Protein AF-A0A370FDW7-F1 (afdb_monomer_lite)

Radius of gyration: 25.02 Å; chains: 1; bounding box: 51×48×75 Å

Foldseek 3Di:
DDDDDDDDDDDDDDDDPDPDDPPPDDDPDDPPDPDWDDFDFDQDDDDWGWGKGFTWDQDPNRIDTPDMDDTDTDDDDPDDDPDPVPDDQEAEDEDQLCDPPDDPQSVVCRPDQWGWDPPDPGIYIYGHPVPPCPVVLLPPPDDDPVSVLVNLQVQLVSQLVVLVVLQVVQLVQQQPDDPARDGDPDPVSNVSLQQLLVQQPPRPGSSSVSRQSNVCVVPVPSVVVSVVSSSVSSSVVSCVVVSVVVSVVVVVVD

pLDDT: mean 75.22, std 23.45, range [22.67, 97.12]

Secondary structure (DSSP, 8-state):
-PPP---------SPPPP----TT------S-------------SSS-EEE--EEEEEETTEEEEEEEPPPEEE----PPPPPPTTS-SSEEEEE-TTSTTS-HHHHT-TT-SEEEE-SSSS-EEEEETTSTTHHHHHH-SS--HHHHHHHHHHHHHHHHHHHHHHHHHHHHHHHT-SSSPPPPSSHHHHHHHHHHHHHSTT---HHHHHHHHHHTTT-HHHHHHHHHHHHHHHHHHTTHHHHHHHHHHHHHH-

Structure (mmCIF, N/CA/C/O backbone):
data_AF-A0A370FDW7-F1
#
_entry.id   AF-A0A370FDW7-F1
#
loop_
_atom_site.group_PDB
_atom_site.id
_atom_site.type_symbol
_atom_site.label_atom_id
_atom_site.label_alt_id
_atom_site.label_comp_id
_atom_site.label_asym_id
_atom_site.label_entity_id
_atom_site.label_seq_id
_atom_site.pdbx_PDB_ins_code
_atom_site.Cartn_x
_atom_site.Cartn_y
_atom_site.Cartn_z
_atom_site.occupancy
_atom_site.B_iso_or_equiv
_atom_site.auth_seq_id
_atom_site.auth_comp_id
_atom_site.auth_asym_id
_atom_site.auth_atom_id
_atom_site.pdbx_PDB_model_num
ATOM 1 N N . MET A 1 1 ? -27.048 -24.919 -28.969 1.00 22.67 1 MET A N 1
ATOM 2 C CA . MET A 1 1 ? -27.689 -23.589 -29.058 1.00 22.67 1 MET A CA 1
ATOM 3 C C . MET A 1 1 ? -26.619 -22.547 -28.746 1.00 22.67 1 MET A C 1
ATOM 5 O O . MET A 1 1 ? -26.204 -22.505 -27.595 1.00 22.67 1 MET A O 1
ATOM 9 N N . PRO A 1 2 ? -26.082 -21.793 -29.717 1.00 27.23 2 PRO A N 1
ATOM 10 C CA . PRO A 1 2 ? -25.182 -20.685 -29.416 1.00 27.23 2 PRO A CA 1
ATOM 11 C C . PRO A 1 2 ? -26.004 -19.427 -29.109 1.00 27.23 2 PRO A C 1
ATOM 13 O O . PRO A 1 2 ? -26.853 -19.035 -29.905 1.00 27.23 2 PRO A O 1
ATOM 16 N N . GLY A 1 3 ? -25.781 -18.840 -27.932 1.00 25.55 3 GLY A N 1
ATOM 17 C CA . GLY A 1 3 ? -26.411 -17.590 -27.510 1.00 25.55 3 GLY A CA 1
ATOM 18 C C . GLY A 1 3 ? -25.664 -16.382 -28.070 1.00 25.55 3 GLY A C 1
ATOM 19 O O . GLY A 1 3 ? -24.448 -16.280 -27.931 1.00 25.55 3 GLY A O 1
ATOM 20 N N . GLU A 1 4 ? -26.399 -15.479 -28.707 1.00 23.25 4 GLU A N 1
ATOM 21 C CA . GLU A 1 4 ? -25.919 -14.190 -29.196 1.00 23.25 4 GLU A CA 1
ATOM 22 C C . GLU A 1 4 ? -26.122 -13.154 -28.075 1.00 23.25 4 GLU A C 1
ATOM 24 O O . GLU A 1 4 ? -27.245 -12.944 -27.621 1.00 23.25 4 GLU A O 1
ATOM 29 N N . PHE A 1 5 ? -25.047 -12.539 -27.573 1.00 26.25 5 PHE A N 1
ATOM 30 C CA . PHE A 1 5 ? -25.138 -11.476 -26.566 1.00 26.25 5 PHE A CA 1
ATOM 31 C C . PHE A 1 5 ? -24.958 -10.113 -27.236 1.00 26.25 5 PHE A C 1
ATOM 33 O O . PHE A 1 5 ? -23.867 -9.768 -27.684 1.00 26.25 5 PHE A O 1
ATOM 40 N N . THR A 1 6 ? -26.020 -9.307 -27.261 1.00 24.27 6 THR A N 1
ATOM 41 C CA . THR A 1 6 ? -25.956 -7.881 -27.607 1.00 24.27 6 THR A CA 1
ATOM 42 C C . THR A 1 6 ? -26.186 -7.048 -26.350 1.00 24.27 6 THR A C 1
ATOM 44 O O . THR A 1 6 ? -27.303 -7.001 -25.838 1.00 24.27 6 THR A O 1
ATOM 47 N N . SER A 1 7 ? -25.150 -6.374 -25.849 1.00 27.30 7 SER A N 1
ATOM 48 C CA . SER A 1 7 ? -25.299 -5.392 -24.769 1.00 27.30 7 SER A CA 1
ATOM 49 C C . SER A 1 7 ? -25.641 -4.022 -25.361 1.00 27.30 7 SER A C 1
ATOM 51 O O . SER A 1 7 ? -24.833 -3.420 -26.068 1.00 27.30 7 SER A O 1
ATOM 53 N N . LYS A 1 8 ? -26.855 -3.532 -25.086 1.00 26.56 8 LYS A N 1
ATOM 54 C CA . LYS A 1 8 ? -27.241 -2.126 -25.251 1.00 26.56 8 LYS A CA 1
ATOM 55 C C . LYS A 1 8 ? -27.440 -1.518 -23.859 1.00 26.56 8 LYS A C 1
ATOM 57 O O . LYS A 1 8 ? -28.222 -2.036 -23.076 1.00 26.56 8 LYS A O 1
ATOM 62 N N . HIS A 1 9 ? -26.777 -0.377 -23.649 1.00 25.36 9 HIS A N 1
ATOM 63 C CA . HIS A 1 9 ? -26.960 0.614 -22.573 1.00 25.36 9 HIS A CA 1
ATOM 64 C C . HIS A 1 9 ? -26.265 0.353 -21.228 1.00 25.36 9 HIS A C 1
ATOM 66 O O . HIS A 1 9 ? -26.892 -0.046 -20.254 1.00 25.36 9 HIS A O 1
ATOM 72 N N . ILE A 1 10 ? -24.995 0.769 -21.149 1.00 25.78 10 ILE A N 1
ATOM 73 C CA . ILE A 1 10 ? -24.373 1.314 -19.930 1.00 25.78 10 ILE A CA 1
ATOM 74 C C . ILE A 1 10 ? -23.594 2.577 -20.346 1.00 25.78 10 ILE A C 1
ATOM 76 O O . ILE A 1 10 ? -22.870 2.558 -21.341 1.00 25.78 10 ILE A O 1
ATOM 80 N N . LYS A 1 11 ? -23.806 3.695 -19.638 1.00 25.28 11 LYS A N 1
ATOM 81 C CA . LYS A 1 11 ? -23.102 4.974 -19.856 1.00 25.28 11 LYS A CA 1
ATOM 82 C C . LYS A 1 11 ? -21.611 4.849 -19.475 1.00 25.28 11 LYS A C 1
ATOM 84 O O . LYS A 1 11 ? -21.319 4.161 -18.501 1.00 25.28 11 LYS A O 1
ATOM 89 N N . PRO A 1 12 ? -20.684 5.518 -20.185 1.00 25.28 12 PRO A N 1
ATOM 90 C CA . PRO A 1 12 ? -19.247 5.350 -19.981 1.00 25.28 12 PRO A CA 1
ATOM 91 C C . PRO A 1 12 ? -18.711 6.256 -18.861 1.00 25.28 12 PRO A C 1
ATOM 93 O O . PRO A 1 12 ? -19.026 7.444 -18.814 1.00 25.28 12 PRO A O 1
ATOM 96 N N . TRP A 1 13 ? -17.859 5.703 -17.999 1.00 24.86 13 TRP A N 1
ATOM 97 C CA . TRP A 1 13 ? -16.909 6.453 -17.174 1.00 24.86 13 TRP A CA 1
ATOM 98 C C . TRP A 1 13 ? -15.515 6.243 -17.791 1.00 24.86 13 TRP A C 1
ATOM 100 O O . TRP A 1 13 ? -14.968 5.156 -17.667 1.00 24.86 13 TRP A O 1
ATOM 110 N N . MET A 1 14 ? -15.034 7.274 -18.503 1.00 26.50 14 MET A N 1
ATOM 111 C CA . MET A 1 14 ? -13.648 7.578 -18.931 1.00 26.50 14 MET A CA 1
ATOM 112 C C . MET A 1 14 ? -12.803 6.514 -19.693 1.00 26.50 14 MET A C 1
ATOM 114 O O . MET A 1 14 ? -13.233 5.376 -19.862 1.00 26.50 14 MET A O 1
ATOM 118 N N . PRO A 1 15 ? -11.724 6.946 -20.391 1.00 27.14 15 PRO A N 1
ATOM 119 C CA . PRO A 1 15 ? -11.363 6.429 -21.706 1.00 27.14 15 PRO A CA 1
ATOM 120 C C . PRO A 1 15 ? -10.524 5.155 -21.631 1.00 27.14 15 PRO A C 1
ATOM 122 O O . PRO A 1 15 ? -9.743 4.938 -20.713 1.00 27.14 15 PRO A O 1
ATOM 125 N N . ARG A 1 16 ? -10.686 4.312 -22.650 1.00 30.44 16 ARG A N 1
ATOM 126 C CA . ARG A 1 16 ? -9.856 3.125 -22.857 1.00 30.44 16 ARG A CA 1
ATOM 127 C C . ARG A 1 16 ? -8.436 3.556 -23.255 1.00 30.44 16 ARG A C 1
ATOM 129 O O . ARG A 1 16 ? -8.335 4.482 -24.064 1.00 30.44 16 ARG A O 1
ATOM 136 N N . PRO A 1 17 ? -7.374 2.879 -22.789 1.00 31.45 17 PRO A N 1
ATOM 137 C CA . PRO A 1 17 ? -6.048 3.068 -23.353 1.00 31.45 17 PRO A CA 1
ATOM 138 C C . PRO A 1 17 ? -6.059 2.642 -24.824 1.00 31.45 17 PRO A C 1
ATOM 140 O O . PRO A 1 17 ? -6.666 1.633 -25.204 1.00 31.45 17 PRO A O 1
ATOM 143 N N . GLY A 1 18 ? -5.447 3.485 -25.653 1.00 26.33 18 GLY A N 1
ATOM 144 C CA . GLY A 1 18 ? -5.267 3.241 -27.072 1.00 26.33 18 GLY A CA 1
ATOM 145 C C . GLY A 1 18 ? -4.476 1.959 -27.279 1.00 26.33 18 GLY A C 1
ATOM 146 O O . GLY A 1 18 ? -3.408 1.771 -26.710 1.00 26.33 18 GLY A O 1
ATOM 147 N N . ILE A 1 19 ? -5.012 1.075 -28.111 1.00 28.20 19 ILE A N 1
ATOM 148 C CA . ILE A 1 19 ? -4.204 0.047 -28.750 1.00 28.20 19 ILE A CA 1
ATOM 149 C C . ILE A 1 19 ? -3.289 0.804 -29.712 1.00 28.20 19 ILE A C 1
ATOM 151 O O . ILE A 1 19 ? -3.760 1.324 -30.725 1.00 28.20 19 ILE A O 1
ATOM 155 N N . THR A 1 20 ? -2.009 0.915 -29.375 1.00 26.72 20 THR A N 1
ATOM 156 C CA . THR A 1 20 ? -0.999 1.426 -30.300 1.00 26.72 20 THR A CA 1
ATOM 157 C C . THR A 1 20 ? -0.822 0.388 -31.400 1.00 26.72 20 THR A C 1
ATOM 159 O O . THR A 1 20 ? -0.374 -0.733 -31.161 1.00 26.72 20 THR A O 1
ATOM 162 N N . VAL A 1 21 ? -1.260 0.738 -32.606 1.00 31.27 21 VAL A N 1
ATOM 163 C CA . VAL A 1 21 ? -0.997 -0.038 -33.819 1.00 31.27 21 VAL A CA 1
ATOM 164 C C . VAL A 1 21 ? 0.470 0.210 -34.197 1.00 31.27 21 VAL A C 1
ATOM 166 O O . VAL A 1 21 ? 0.864 1.374 -34.224 1.00 31.27 21 VAL A O 1
ATOM 169 N N . PRO A 1 22 ? 1.287 -0.824 -34.467 1.00 29.00 22 PRO A N 1
ATOM 170 C CA . PRO A 1 22 ? 2.647 -0.634 -34.971 1.00 29.00 22 PRO A CA 1
ATOM 171 C C . PRO A 1 22 ? 2.640 0.175 -36.279 1.00 29.00 22 PRO A C 1
ATOM 173 O O . PRO A 1 22 ? 1.787 -0.066 -37.135 1.00 29.00 22 PRO A O 1
ATOM 176 N N . ASP A 1 23 ? 3.599 1.090 -36.449 1.00 30.64 23 ASP A N 1
ATOM 177 C CA . ASP A 1 23 ? 3.680 2.057 -37.564 1.00 30.64 23 ASP A CA 1
ATOM 178 C C . ASP A 1 23 ? 3.836 1.439 -38.975 1.00 30.64 23 ASP A C 1
ATOM 180 O O . ASP A 1 23 ? 3.788 2.148 -39.981 1.00 30.64 23 ASP A O 1
ATOM 184 N N . ASP A 1 24 ? 3.930 0.114 -39.095 1.00 32.62 24 ASP A N 1
ATOM 185 C CA . ASP A 1 24 ? 4.213 -0.571 -40.363 1.00 32.62 24 ASP A CA 1
ATOM 186 C C . ASP A 1 24 ? 2.969 -0.948 -41.188 1.00 32.62 24 ASP A C 1
ATOM 188 O O . ASP A 1 24 ? 3.046 -1.734 -42.136 1.00 32.62 24 ASP A O 1
ATOM 192 N N . VAL A 1 25 ? 1.801 -0.374 -40.887 1.00 33.47 25 VAL A N 1
ATOM 193 C CA . VAL A 1 25 ? 0.590 -0.566 -41.700 1.00 33.47 25 VAL A CA 1
ATOM 194 C C . VAL A 1 25 ? -0.004 0.780 -42.100 1.00 33.47 25 VAL A C 1
ATOM 196 O O . VAL A 1 25 ? -1.024 1.219 -41.577 1.00 33.47 25 VAL A O 1
ATOM 199 N N . GLN A 1 26 ? 0.599 1.428 -43.097 1.00 33.19 26 GLN A N 1
ATOM 200 C CA . GLN A 1 26 ? -0.130 2.390 -43.925 1.00 33.19 26 GLN A CA 1
ATOM 201 C C . GLN A 1 26 ? -0.890 1.647 -45.030 1.00 33.19 26 GLN A C 1
ATOM 203 O O . GLN A 1 26 ? -0.260 1.050 -45.905 1.00 33.19 26 GLN A O 1
ATOM 208 N N . PRO A 1 27 ? -2.225 1.767 -45.114 1.00 36.94 27 PRO A N 1
ATOM 209 C CA . PRO A 1 27 ? -2.912 1.653 -46.380 1.00 36.94 27 PRO A CA 1
ATOM 210 C C . PRO A 1 27 ? -3.308 3.047 -46.870 1.00 36.94 27 PRO A C 1
ATOM 212 O O . PRO A 1 27 ? -4.009 3.808 -46.204 1.00 36.94 27 PRO A O 1
ATOM 215 N N . LEU A 1 28 ? -2.884 3.349 -48.094 1.00 32.69 28 LEU A N 1
ATOM 216 C CA . LEU A 1 28 ? -3.463 4.369 -48.962 1.00 32.69 28 LEU A CA 1
ATOM 217 C C . LEU A 1 28 ? -4.995 4.213 -49.016 1.00 32.69 28 LEU A C 1
ATOM 219 O O . LEU A 1 28 ? -5.510 3.425 -49.806 1.00 32.69 28 LEU A O 1
ATOM 223 N N . LEU A 1 29 ? -5.736 4.975 -48.212 1.00 30.88 29 LEU A N 1
ATOM 224 C CA . LEU A 1 29 ? -7.194 5.063 -48.306 1.00 30.88 29 LEU A CA 1
ATOM 225 C C . LEU A 1 29 ? -7.634 6.530 -48.288 1.00 30.88 29 LEU A C 1
ATOM 227 O O . LEU A 1 29 ? -7.308 7.302 -47.389 1.00 30.88 29 LEU A O 1
ATOM 231 N N . ARG A 1 30 ? -8.359 6.920 -49.344 1.00 29.06 30 ARG A N 1
ATOM 232 C CA . ARG A 1 30 ? -8.944 8.257 -49.516 1.00 29.06 30 ARG A CA 1
ATOM 233 C C . ARG A 1 30 ? -10.087 8.479 -48.512 1.00 29.06 30 ARG A C 1
ATOM 235 O O . ARG A 1 30 ? -10.776 7.523 -48.158 1.00 29.06 30 ARG A O 1
ATOM 242 N N . PRO A 1 31 ? -10.354 9.731 -48.098 1.00 30.22 31 PRO A N 1
ATOM 243 C CA . PRO A 1 31 ? -11.338 10.042 -47.069 1.00 30.22 31 PRO A CA 1
ATOM 244 C C . PRO A 1 31 ? -12.758 10.081 -47.651 1.00 30.22 31 PRO A C 1
ATOM 246 O O . PRO A 1 31 ? -13.314 11.152 -47.865 1.00 30.22 31 PRO A O 1
ATOM 249 N N . ALA A 1 32 ? -13.350 8.923 -47.930 1.00 31.94 32 ALA A N 1
ATOM 250 C CA . ALA A 1 32 ? -14.782 8.792 -48.195 1.00 31.94 32 ALA A CA 1
ATOM 251 C C . ALA A 1 32 ? -15.185 7.319 -48.094 1.00 31.94 32 ALA A C 1
ATOM 253 O O . ALA A 1 32 ? -15.221 6.646 -49.108 1.00 31.94 32 ALA A O 1
ATOM 254 N N . ASP A 1 33 ? -15.382 6.817 -46.872 1.00 31.94 33 ASP A N 1
ATOM 255 C CA . ASP A 1 33 ? -16.299 5.709 -46.545 1.00 31.94 33 ASP A CA 1
ATOM 256 C C . ASP A 1 33 ? -16.199 5.423 -45.038 1.00 31.94 33 ASP A C 1
ATOM 258 O O . ASP A 1 33 ? -15.566 4.481 -44.565 1.00 31.94 33 ASP A O 1
ATOM 262 N N . ARG A 1 34 ? -16.805 6.310 -44.238 1.00 39.03 34 ARG A N 1
ATOM 263 C CA . ARG A 1 34 ? -17.004 6.090 -42.801 1.00 39.03 34 ARG A CA 1
ATOM 264 C C . ARG A 1 34 ? -18.181 5.137 -42.603 1.00 39.03 34 ARG A C 1
ATOM 266 O O . ARG A 1 34 ? -19.315 5.594 -42.515 1.00 39.03 34 ARG A O 1
ATOM 273 N N . ASN A 1 35 ? -17.917 3.835 -42.531 1.00 39.50 35 ASN A N 1
ATOM 274 C CA . ASN A 1 35 ? -18.737 2.889 -41.765 1.00 39.50 35 ASN A CA 1
ATOM 275 C C . ASN A 1 35 ? -18.052 1.521 -41.699 1.00 39.50 35 ASN A C 1
ATOM 277 O O . ASN A 1 35 ? -18.343 0.620 -42.482 1.00 39.50 35 ASN A O 1
ATOM 281 N N . VAL A 1 36 ? -17.147 1.367 -40.741 1.00 36.81 36 VAL A N 1
ATOM 282 C CA . VAL A 1 36 ? -16.660 0.066 -40.285 1.00 36.81 36 VAL A CA 1
ATOM 283 C C . VAL A 1 36 ? -16.594 0.161 -38.769 1.00 36.81 36 VAL A C 1
ATOM 285 O O . VAL A 1 36 ? -16.012 1.116 -38.274 1.00 36.81 36 VAL A O 1
ATOM 288 N N . ASP A 1 37 ? -17.257 -0.758 -38.064 1.00 39.78 37 ASP A N 1
ATOM 289 C CA . ASP A 1 37 ? -16.735 -1.373 -36.833 1.00 39.78 37 ASP A CA 1
ATOM 290 C C . ASP A 1 37 ? -17.760 -2.359 -36.249 1.00 39.78 37 ASP A C 1
ATOM 292 O O . ASP A 1 37 ? -18.677 -2.004 -35.507 1.00 39.78 37 ASP A O 1
ATOM 296 N N . GLN A 1 38 ? -17.597 -3.644 -36.575 1.00 38.47 38 GLN A N 1
ATOM 297 C CA . GLN A 1 38 ? -18.160 -4.735 -35.779 1.00 38.47 38 GLN A CA 1
ATOM 298 C C . GLN A 1 38 ? -17.065 -5.774 -35.530 1.00 38.47 38 GLN A C 1
ATOM 300 O O . GLN A 1 38 ? -16.766 -6.596 -36.389 1.00 38.47 38 GLN A O 1
ATOM 305 N N . ILE A 1 39 ? -16.478 -5.753 -34.333 1.00 42.25 39 ILE A N 1
ATOM 306 C CA . ILE A 1 39 ? -15.574 -6.808 -33.863 1.00 42.25 39 ILE A CA 1
ATOM 307 C C . ILE A 1 39 ? -16.438 -7.938 -33.290 1.00 42.25 39 ILE A C 1
ATOM 309 O O . ILE A 1 39 ? -17.214 -7.714 -32.358 1.00 42.25 39 ILE A O 1
ATOM 313 N N . ARG A 1 40 ? -16.327 -9.154 -33.842 1.00 39.16 40 ARG A N 1
ATOM 314 C CA . ARG A 1 40 ? -17.019 -10.352 -33.336 1.00 39.16 40 ARG A CA 1
ATOM 315 C C . ARG A 1 40 ? -16.041 -11.314 -32.676 1.00 39.16 40 ARG A C 1
ATOM 317 O O . ARG A 1 40 ? -15.031 -11.676 -33.263 1.00 39.16 40 ARG A O 1
ATOM 324 N N . PHE A 1 41 ? -16.408 -11.804 -31.497 1.00 40.12 41 PHE A N 1
ATOM 325 C CA . PHE A 1 41 ? -15.674 -12.837 -30.768 1.00 40.12 41 PHE A CA 1
ATOM 326 C C . PHE A 1 41 ? -16.386 -14.185 -30.925 1.00 40.12 41 PHE A C 1
ATOM 328 O O . PHE A 1 41 ? -17.609 -14.261 -30.792 1.00 40.12 41 PHE A O 1
ATOM 335 N N . ARG A 1 42 ? -15.640 -15.263 -31.193 1.00 40.00 42 ARG A N 1
ATOM 336 C CA . ARG A 1 42 ? -16.157 -16.640 -31.153 1.00 40.00 42 ARG A CA 1
ATOM 337 C C . ARG A 1 42 ? -15.245 -17.498 -30.283 1.00 40.00 42 ARG A C 1
ATOM 339 O O . ARG A 1 42 ? -14.080 -17.672 -30.612 1.00 40.00 42 ARG A O 1
ATOM 346 N N . CYS A 1 43 ? -15.793 -18.071 -29.215 1.00 37.66 43 CYS A N 1
ATOM 347 C CA . CYS A 1 43 ? -15.109 -19.082 -28.409 1.00 37.66 43 CYS A CA 1
ATOM 348 C C . CYS A 1 43 ? -15.562 -20.485 -28.835 1.00 37.66 43 CYS A C 1
ATOM 350 O O . CYS A 1 43 ? -16.762 -20.734 -28.957 1.00 37.66 43 CYS A O 1
ATOM 352 N N . GLY A 1 44 ? -14.611 -21.397 -29.037 1.00 36.75 44 GLY A N 1
ATOM 353 C CA . GLY A 1 44 ? -14.851 -22.827 -29.239 1.00 36.75 44 GLY A CA 1
ATOM 354 C C . GLY A 1 44 ? -13.988 -23.653 -28.271 1.00 36.75 44 GLY A C 1
ATOM 355 O O . GLY A 1 44 ? -12.865 -23.239 -27.992 1.00 36.75 44 GLY A O 1
ATOM 356 N N . PRO A 1 45 ? -14.486 -24.771 -27.711 1.00 42.97 45 PRO A N 1
ATOM 357 C CA . PRO A 1 45 ? -13.705 -25.626 -26.813 1.00 42.97 45 PRO A CA 1
ATOM 358 C C . PRO A 1 45 ? -12.926 -26.743 -27.546 1.00 42.97 45 PRO A C 1
ATOM 360 O O . PRO A 1 45 ? -13.363 -27.150 -28.626 1.00 42.97 45 PRO A O 1
ATOM 363 N N . PRO A 1 46 ? -11.878 -27.340 -26.925 1.00 50.38 46 PRO A N 1
ATOM 364 C CA . PRO A 1 46 ? -11.157 -26.919 -25.718 1.00 50.38 46 PRO A CA 1
ATOM 365 C C . PRO A 1 46 ? -9.697 -26.512 -26.034 1.00 50.38 46 PRO A C 1
ATOM 367 O O . PRO A 1 46 ? -9.063 -27.086 -26.910 1.00 50.38 46 PRO A O 1
ATOM 370 N N . PHE A 1 47 ? -9.149 -25.560 -25.273 1.00 45.28 47 PHE A N 1
ATOM 371 C CA . PHE A 1 47 ? -7.758 -25.063 -25.345 1.00 45.28 47 PHE A CA 1
ATOM 372 C C . PHE A 1 47 ? -7.445 -24.094 -26.495 1.00 45.28 47 PHE A C 1
ATOM 374 O O . PHE A 1 47 ? -6.618 -24.350 -27.364 1.00 45.28 47 PHE A O 1
ATOM 381 N N . GLY A 1 48 ? -8.081 -22.925 -26.447 1.00 56.28 48 GLY A N 1
ATOM 382 C CA . GLY A 1 48 ? -7.668 -21.764 -27.229 1.00 56.28 48 GLY A CA 1
ATOM 383 C C . GLY A 1 48 ? -8.861 -20.903 -27.598 1.00 56.28 48 GLY A C 1
ATOM 384 O O . GLY A 1 48 ? -9.696 -21.300 -28.405 1.00 56.28 48 GLY A O 1
ATOM 385 N N . SER A 1 49 ? -8.951 -19.708 -27.018 1.00 64.12 49 SER A N 1
ATOM 386 C CA . SER A 1 49 ? -9.856 -18.696 -27.558 1.00 64.12 49 SER A CA 1
ATOM 387 C C . SER A 1 49 ? -9.183 -18.106 -28.790 1.00 64.12 49 SER A C 1
ATOM 389 O O . SER A 1 49 ? -8.117 -17.504 -28.686 1.00 64.12 49 SER A O 1
ATOM 391 N N . THR A 1 50 ? -9.770 -18.303 -29.966 1.00 63.62 50 THR A N 1
ATOM 392 C CA . THR A 1 50 ? -9.244 -17.728 -31.204 1.00 63.62 50 THR A CA 1
ATOM 393 C C . THR A 1 50 ? -9.911 -16.386 -31.471 1.00 63.62 50 THR A C 1
ATOM 395 O O . THR A 1 50 ? -11.128 -16.312 -31.646 1.00 63.62 50 THR A O 1
ATOM 398 N N . LEU A 1 51 ? -9.122 -15.317 -31.527 1.00 74.62 51 LEU A N 1
ATOM 399 C CA . LEU A 1 51 ? -9.590 -14.008 -31.956 1.00 74.62 51 LEU A CA 1
ATOM 400 C C . LEU A 1 51 ? -9.509 -13.909 -33.477 1.00 74.62 51 LEU A C 1
ATOM 402 O O . LEU A 1 51 ? -8.493 -14.232 -34.090 1.00 74.62 51 LEU A O 1
ATOM 406 N N . VAL A 1 52 ? -10.589 -13.433 -34.084 1.00 74.88 52 VAL A N 1
ATOM 407 C CA . VAL A 1 52 ? -10.619 -13.086 -35.499 1.00 74.88 52 VAL A CA 1
ATOM 408 C C . VAL A 1 52 ? -11.331 -11.752 -35.630 1.00 74.88 52 VAL A C 1
ATOM 410 O O . VAL A 1 52 ? -12.468 -11.620 -35.185 1.00 74.88 52 VAL A O 1
ATOM 413 N N . THR A 1 53 ? -10.685 -10.774 -36.253 1.00 73.38 53 THR A N 1
ATOM 414 C CA . THR A 1 53 ? -11.334 -9.515 -36.607 1.00 73.38 53 THR A CA 1
ATOM 415 C C . THR A 1 53 ? -11.893 -9.608 -38.022 1.00 73.38 53 THR A C 1
ATOM 417 O O . THR A 1 53 ? -11.275 -10.170 -38.927 1.00 73.38 53 THR A O 1
ATOM 420 N N . GLU A 1 54 ? -13.105 -9.095 -38.212 1.00 84.81 54 GLU A N 1
ATOM 421 C CA . GLU A 1 54 ? -13.774 -9.031 -39.508 1.00 84.81 54 GLU A CA 1
ATOM 422 C C . GLU A 1 54 ? -14.050 -7.564 -39.829 1.00 84.81 54 GLU A C 1
ATOM 424 O O . GLU A 1 54 ? -14.609 -6.831 -39.016 1.00 84.81 54 GLU A O 1
ATOM 429 N N . VAL A 1 55 ? -13.664 -7.138 -41.026 1.00 79.38 55 VAL A N 1
ATOM 430 C CA . VAL A 1 55 ? -14.055 -5.846 -41.582 1.00 79.38 55 VAL A CA 1
ATOM 431 C C . VAL A 1 55 ? -15.297 -6.095 -42.416 1.00 79.38 55 VAL A C 1
ATOM 433 O O . VAL A 1 55 ? -15.257 -6.862 -43.380 1.00 79.38 55 VAL A O 1
ATOM 436 N N . ALA A 1 56 ? -16.406 -5.462 -42.049 1.00 81.69 56 ALA A N 1
ATOM 437 C CA . ALA A 1 56 ? -17.646 -5.515 -42.809 1.00 81.69 56 ALA A CA 1
ATOM 438 C C . ALA A 1 56 ? -17.947 -4.156 -43.446 1.00 81.69 56 ALA A C 1
ATOM 440 O O . ALA A 1 56 ? -17.746 -3.120 -42.822 1.00 81.69 56 ALA A O 1
ATOM 441 N N . SER A 1 57 ? -18.457 -4.179 -44.676 1.00 74.88 57 SER A N 1
ATOM 442 C CA . SER A 1 57 ? -18.953 -3.012 -45.407 1.00 74.88 57 SER A CA 1
ATOM 443 C C . SER A 1 57 ? -20.378 -3.276 -45.895 1.00 74.88 57 SER A C 1
ATOM 445 O O . SER A 1 57 ? -20.771 -4.424 -46.116 1.00 74.88 57 SER A O 1
ATOM 447 N N . VAL A 1 58 ? -21.185 -2.227 -46.044 1.00 82.19 58 VAL A N 1
ATOM 448 C CA . VAL A 1 58 ? -22.555 -2.342 -46.558 1.00 82.19 58 VAL A CA 1
ATOM 449 C C . VAL A 1 58 ? -22.532 -2.155 -48.070 1.00 82.19 58 VAL A C 1
ATOM 451 O O . VAL A 1 58 ? -22.274 -1.062 -48.563 1.00 82.19 58 VAL A O 1
ATOM 454 N N . HIS A 1 59 ? -22.857 -3.213 -48.813 1.00 74.81 59 HIS A N 1
ATOM 455 C CA . HIS A 1 59 ? -22.971 -3.162 -50.269 1.00 74.81 59 HIS A CA 1
ATOM 456 C C . HIS A 1 59 ? -24.401 -3.498 -50.694 1.00 74.81 59 HIS A C 1
ATOM 458 O O . HIS A 1 59 ? -24.911 -4.578 -50.387 1.00 74.81 59 HIS A O 1
ATOM 464 N N . GLY A 1 60 ? -25.065 -2.562 -51.379 1.00 73.88 60 GLY A N 1
ATOM 465 C CA . GLY A 1 60 ? -26.457 -2.728 -51.815 1.00 73.88 60 GLY A CA 1
ATOM 466 C C . GLY A 1 60 ? -27.463 -2.850 -50.663 1.00 73.88 6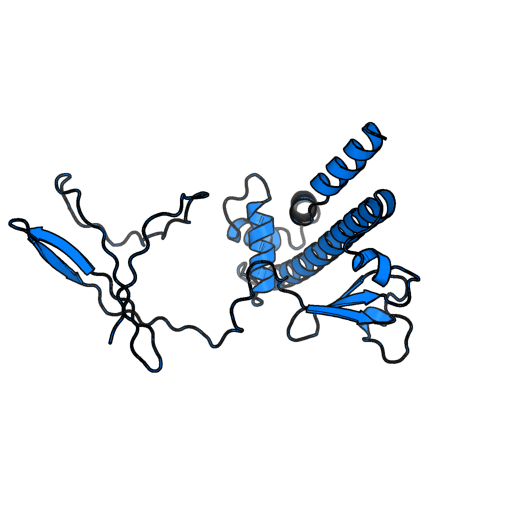0 GLY A C 1
ATOM 467 O O . GLY A 1 60 ? -28.462 -3.545 -50.800 1.00 73.88 60 GLY A O 1
ATOM 468 N N . GLY A 1 61 ? -27.180 -2.232 -49.510 1.00 81.31 61 GLY A N 1
ATOM 469 C CA . GLY A 1 61 ? -28.052 -2.266 -48.327 1.00 81.31 61 GLY A CA 1
ATOM 470 C C . GLY A 1 61 ? -27.883 -3.490 -47.420 1.00 81.31 61 GLY A C 1
ATOM 471 O O . GLY A 1 61 ? -28.539 -3.559 -46.385 1.00 81.31 61 GLY A O 1
ATOM 472 N N . ALA A 1 62 ? -26.988 -4.427 -47.754 1.00 73.88 62 ALA A N 1
ATOM 473 C CA . ALA A 1 62 ? -26.684 -5.591 -46.922 1.00 73.88 62 ALA A CA 1
ATOM 474 C C . ALA A 1 62 ? -25.235 -5.550 -46.394 1.00 73.88 62 ALA A C 1
ATOM 476 O O . ALA A 1 62 ? -24.318 -5.258 -47.171 1.00 73.88 62 ALA A O 1
ATOM 477 N N . PRO A 1 63 ? -24.992 -5.866 -45.106 1.00 77.62 63 PRO A N 1
ATOM 478 C CA . PRO A 1 63 ? -23.641 -5.984 -44.571 1.00 77.62 63 PRO A CA 1
ATOM 479 C C . PRO A 1 63 ? -22.937 -7.207 -45.174 1.00 77.62 63 PRO A C 1
ATOM 481 O O . PRO A 1 63 ? -23.469 -8.319 -45.161 1.00 77.62 63 PRO A O 1
ATOM 484 N N . ARG A 1 64 ? -21.727 -7.008 -45.692 1.00 79.50 64 ARG A N 1
ATOM 485 C CA . ARG A 1 64 ? -20.851 -8.051 -46.231 1.00 79.50 64 ARG A CA 1
ATOM 486 C C . ARG A 1 64 ? -19.477 -7.948 -45.585 1.00 79.50 64 ARG A C 1
ATOM 488 O O . ARG A 1 64 ? -18.933 -6.857 -45.466 1.00 79.50 64 ARG A O 1
ATOM 495 N N . VAL A 1 65 ? -18.904 -9.082 -45.193 1.00 81.31 65 VAL A N 1
ATOM 496 C CA . VAL A 1 65 ? -17.516 -9.142 -44.715 1.00 81.31 65 VAL A CA 1
ATOM 497 C C . VAL A 1 65 ? -16.590 -8.977 -45.921 1.00 81.31 65 VAL A C 1
ATOM 499 O O . VAL A 1 65 ? -16.680 -9.746 -46.875 1.00 81.31 65 VAL A O 1
ATOM 502 N N . VAL A 1 66 ? -15.741 -7.953 -45.890 1.00 85.12 66 VAL A N 1
ATOM 503 C CA . VAL A 1 66 ? -14.792 -7.595 -46.960 1.00 85.12 66 VAL A CA 1
ATOM 504 C C . VAL A 1 66 ? -13.343 -7.907 -46.592 1.00 85.12 66 VAL A C 1
ATOM 506 O O . VAL A 1 66 ? -12.483 -7.934 -47.466 1.00 85.12 66 VAL A O 1
ATOM 509 N N . GLY A 1 67 ? -13.069 -8.188 -45.319 1.00 75.38 67 GLY A N 1
ATOM 510 C CA . GLY A 1 67 ? -11.749 -8.590 -44.850 1.00 75.38 67 GLY A CA 1
ATOM 511 C C . GLY A 1 67 ? -11.841 -9.364 -43.545 1.00 75.38 67 GLY A C 1
ATOM 512 O O . GLY A 1 67 ? -12.778 -9.183 -42.768 1.00 75.38 67 GLY A O 1
ATOM 513 N N . ARG A 1 68 ? -10.870 -10.243 -43.310 1.00 82.56 68 ARG A N 1
ATOM 514 C CA . ARG A 1 68 ? -10.772 -11.045 -42.093 1.00 82.56 68 ARG A CA 1
ATOM 515 C C . ARG A 1 68 ? -9.308 -11.157 -41.691 1.00 82.56 68 ARG A C 1
ATOM 517 O O . ARG A 1 68 ? -8.463 -11.365 -42.560 1.00 82.56 68 ARG A O 1
ATOM 524 N N . SER A 1 69 ? -9.004 -11.024 -40.405 1.00 81.00 69 SER A N 1
ATOM 525 C CA . SER A 1 69 ? -7.656 -11.289 -39.913 1.00 81.00 69 SER A CA 1
ATOM 526 C C . SER A 1 69 ? -7.323 -12.774 -40.017 1.00 81.00 69 SER A C 1
ATOM 528 O O . SER A 1 69 ? -8.203 -13.642 -40.004 1.00 81.00 69 SER A O 1
ATOM 530 N N . ILE A 1 70 ? -6.027 -13.078 -40.018 1.00 79.94 70 ILE A N 1
ATOM 531 C CA . ILE A 1 70 ? -5.577 -14.401 -39.586 1.00 79.94 70 ILE A CA 1
ATOM 532 C C . ILE A 1 70 ? -6.110 -14.679 -38.166 1.00 79.94 70 ILE A C 1
ATOM 534 O O . ILE A 1 70 ? -6.338 -13.729 -37.412 1.00 79.94 70 ILE A O 1
ATOM 538 N N . PRO A 1 71 ? -6.394 -15.938 -37.805 1.00 79.19 71 PRO A N 1
ATOM 539 C CA . PRO A 1 71 ? -6.813 -16.301 -36.456 1.00 79.19 71 PRO A CA 1
ATOM 540 C C . PRO A 1 71 ? -5.660 -16.137 -35.464 1.00 79.19 71 PRO A C 1
ATOM 542 O O . PRO A 1 71 ? -4.587 -16.695 -35.667 1.00 79.19 71 PRO A O 1
ATOM 545 N N . TRP A 1 72 ? -5.887 -15.379 -34.392 1.00 66.31 72 TRP A N 1
ATOM 546 C CA . TRP A 1 72 ? -4.919 -15.189 -33.312 1.00 66.31 72 TRP A CA 1
ATOM 547 C C . TRP A 1 72 ? -5.298 -16.105 -32.160 1.00 66.31 72 TRP A C 1
ATOM 549 O O . TRP A 1 72 ? -6.462 -16.149 -31.764 1.00 66.31 72 TRP A O 1
ATOM 559 N N . THR A 1 73 ? -4.332 -16.824 -31.601 1.00 69.19 73 THR A N 1
ATOM 560 C CA . THR A 1 73 ? -4.567 -17.645 -30.413 1.00 69.19 73 THR A CA 1
ATOM 561 C C . THR A 1 73 ? -4.360 -16.792 -29.174 1.00 69.19 73 THR A C 1
ATOM 563 O O . THR A 1 73 ? -3.259 -16.309 -28.930 1.00 69.19 73 THR A O 1
ATOM 566 N N . ILE A 1 74 ? -5.410 -16.625 -28.372 1.00 64.88 74 ILE A N 1
ATOM 567 C CA . ILE A 1 74 ? -5.278 -16.061 -27.033 1.00 64.88 74 ILE A CA 1
ATOM 568 C C . ILE A 1 74 ? -4.790 -17.189 -26.129 1.00 64.88 74 ILE A C 1
ATOM 570 O O . ILE A 1 74 ? -5.545 -18.109 -25.794 1.00 64.88 74 ILE A O 1
ATOM 574 N N . VAL A 1 75 ? -3.519 -17.116 -25.753 1.00 59.78 75 VAL A N 1
ATOM 575 C CA . VAL A 1 75 ? -2.949 -17.952 -24.700 1.00 59.78 75 VAL A CA 1
ATOM 576 C C . VAL A 1 75 ? -3.206 -17.231 -23.384 1.00 59.78 75 VAL A C 1
ATOM 578 O O . VAL A 1 75 ? -2.595 -16.208 -23.098 1.00 59.78 75 VAL A O 1
ATOM 581 N N . VAL A 1 76 ? -4.171 -17.729 -22.615 1.00 58.00 76 VAL A N 1
ATOM 582 C CA . VAL A 1 76 ? -4.370 -17.300 -21.229 1.00 58.00 76 VAL A CA 1
ATOM 583 C C . VAL A 1 76 ? -3.576 -18.277 -20.380 1.00 58.00 76 VAL A C 1
ATOM 585 O O . VAL A 1 76 ? -3.892 -19.469 -20.367 1.00 58.00 76 VAL A O 1
ATOM 588 N N . GLU A 1 77 ? -2.523 -17.799 -19.720 1.00 52.69 77 GLU A N 1
ATOM 589 C CA . GLU A 1 77 ? -1.835 -18.605 -18.715 1.00 52.69 77 GLU A CA 1
ATOM 590 C C . GLU A 1 77 ? -2.849 -19.071 -17.661 1.00 52.69 77 GLU A C 1
ATOM 592 O O . GLU A 1 77 ? -3.809 -18.343 -17.386 1.00 52.69 77 GLU A O 1
ATOM 597 N N . PRO A 1 78 ? -2.689 -20.267 -17.069 1.00 49.16 78 PRO A N 1
ATOM 598 C CA . PRO A 1 78 ? -3.507 -20.707 -15.945 1.00 49.16 78 PRO A CA 1
ATOM 599 C C . PRO A 1 78 ? -3.222 -19.827 -14.715 1.00 49.16 78 PRO A C 1
ATOM 601 O O . PRO A 1 78 ? -2.543 -20.219 -13.773 1.00 49.16 78 PRO A O 1
ATOM 604 N N . GLY A 1 79 ? -3.732 -18.601 -14.748 1.00 52.88 79 GLY A N 1
ATOM 605 C CA . GLY A 1 79 ? -3.720 -17.656 -13.654 1.00 52.88 79 GLY A CA 1
ATOM 606 C C . GLY A 1 79 ? -4.826 -17.974 -12.656 1.00 52.88 79 GLY A C 1
ATOM 607 O O . GLY A 1 79 ? -5.812 -18.656 -12.954 1.00 52.88 79 GLY A O 1
ATOM 608 N N . SER A 1 80 ? -4.663 -17.451 -11.444 1.00 53.97 80 SER A N 1
ATOM 609 C CA . SER A 1 80 ? -5.726 -17.456 -10.440 1.00 53.97 80 SER A CA 1
ATOM 610 C C . SER A 1 80 ? -6.996 -16.812 -11.009 1.00 53.97 80 SER A C 1
ATOM 612 O O . SER A 1 80 ? -6.913 -15.866 -11.793 1.00 53.97 80 SER A O 1
ATOM 614 N N . ALA A 1 81 ? -8.172 -17.304 -10.601 1.00 49.50 81 ALA A N 1
ATOM 615 C CA . ALA A 1 81 ? -9.448 -16.709 -10.995 1.00 49.50 81 ALA A CA 1
ATOM 616 C C . ALA A 1 81 ? -9.437 -15.182 -10.765 1.00 49.50 81 ALA A C 1
ATOM 618 O O . ALA A 1 81 ? -8.858 -14.742 -9.763 1.00 49.50 81 ALA A O 1
ATOM 619 N N . PRO A 1 82 ? -10.082 -14.383 -11.642 1.00 53.34 82 PRO A N 1
ATOM 620 C CA . PRO A 1 82 ? -10.185 -12.944 -11.453 1.00 53.34 82 PRO A CA 1
ATOM 621 C C . PRO A 1 82 ? -10.688 -12.648 -10.043 1.00 53.34 82 PRO A C 1
ATOM 623 O O . PRO A 1 82 ? -11.709 -13.196 -9.612 1.00 53.34 82 PRO A O 1
ATOM 626 N N . VAL A 1 83 ? -9.953 -11.813 -9.313 1.00 55.12 83 VAL A N 1
ATOM 627 C CA . VAL A 1 83 ? -10.374 -11.361 -7.988 1.00 55.12 83 VAL A CA 1
ATOM 628 C C . VAL A 1 83 ? -11.724 -10.663 -8.157 1.00 55.12 83 VAL A C 1
ATOM 630 O O . VAL A 1 83 ? -11.908 -9.873 -9.087 1.00 55.12 83 VAL A O 1
ATOM 633 N N . LYS A 1 84 ? -12.707 -11.000 -7.311 1.00 47.69 84 LYS A N 1
ATOM 634 C CA . LYS A 1 84 ? -14.027 -10.361 -7.384 1.00 47.69 84 LYS A CA 1
ATOM 635 C C . LYS A 1 84 ? -13.841 -8.841 -7.291 1.00 47.69 84 LYS A C 1
ATOM 637 O O . LYS A 1 84 ? -13.061 -8.404 -6.443 1.00 47.69 84 LYS A O 1
ATOM 642 N N . PRO A 1 85 ? -14.564 -8.037 -8.093 1.00 42.09 85 PRO A N 1
ATOM 643 C CA . PRO A 1 85 ? -14.530 -6.586 -7.952 1.00 42.09 85 PRO A CA 1
ATOM 644 C C . PRO A 1 85 ? -14.752 -6.187 -6.485 1.00 42.09 85 PRO A C 1
ATOM 646 O O . PRO A 1 85 ? -15.757 -6.575 -5.890 1.00 42.09 85 PRO A O 1
ATOM 649 N N . GLY A 1 86 ? -13.792 -5.467 -5.899 1.00 50.66 86 GLY A N 1
ATOM 650 C CA . GLY A 1 86 ? -13.831 -5.006 -4.506 1.00 50.66 86 GLY A CA 1
ATOM 651 C C . GLY A 1 86 ? -13.137 -5.897 -3.467 1.00 50.66 86 GLY A C 1
ATOM 652 O O . GLY A 1 86 ? -13.058 -5.492 -2.310 1.00 50.66 86 GLY A O 1
ATOM 653 N N . GLN A 1 87 ? -12.612 -7.072 -3.828 1.00 56.03 87 GLN A N 1
ATOM 654 C CA . GLN A 1 87 ? -11.772 -7.853 -2.914 1.00 56.03 87 GLN A CA 1
ATOM 655 C C . GLN A 1 87 ? -10.301 -7.403 -3.036 1.00 56.03 87 GLN A C 1
ATOM 657 O O . GLN A 1 87 ? -9.805 -7.298 -4.160 1.00 56.03 87 GLN A O 1
ATOM 662 N N . PRO A 1 88 ? -9.591 -7.139 -1.919 1.00 63.97 88 PRO A N 1
ATOM 663 C CA . PRO A 1 88 ? -8.175 -6.791 -1.962 1.00 63.97 88 PRO A CA 1
ATOM 664 C C . PRO A 1 88 ? -7.355 -7.894 -2.650 1.00 63.97 88 PRO A C 1
ATOM 666 O O . PRO A 1 88 ? -7.646 -9.078 -2.456 1.00 63.97 88 PRO A O 1
ATOM 669 N N . PRO A 1 89 ? -6.313 -7.545 -3.423 1.00 71.38 89 PRO A N 1
ATOM 670 C CA . PRO A 1 89 ? -5.477 -8.536 -4.103 1.00 71.38 89 PRO A CA 1
ATOM 671 C C . PRO A 1 89 ? -4.584 -9.336 -3.134 1.00 71.38 89 PRO A C 1
ATOM 673 O O . PRO A 1 89 ? -3.978 -10.334 -3.524 1.00 71.38 89 PRO A O 1
ATOM 676 N N . ILE A 1 90 ? -4.543 -8.928 -1.863 1.00 82.25 90 ILE A N 1
ATOM 677 C CA . ILE A 1 90 ? -3.784 -9.548 -0.777 1.00 82.25 90 ILE A CA 1
ATOM 678 C C . ILE A 1 90 ? -4.693 -10.329 0.177 1.00 82.25 90 ILE A C 1
ATOM 680 O O . ILE A 1 90 ? -5.844 -9.960 0.418 1.00 82.25 90 ILE A O 1
ATOM 684 N N . SER A 1 91 ? -4.162 -11.413 0.738 1.00 86.88 91 SER A N 1
ATOM 685 C CA . SER A 1 91 ? -4.830 -12.152 1.816 1.00 86.88 91 SER A CA 1
ATOM 686 C C . SER A 1 91 ? -4.584 -11.457 3.153 1.00 86.88 91 SER A C 1
ATOM 688 O O . SER A 1 91 ? -3.542 -10.832 3.328 1.00 86.88 91 SER A O 1
ATOM 690 N N . GLN A 1 92 ? -5.498 -11.595 4.115 1.00 91.12 92 GLN A N 1
ATOM 691 C CA . GLN A 1 92 ? -5.309 -11.071 5.471 1.00 91.12 92 GLN A CA 1
ATOM 692 C C . GLN A 1 92 ? -5.600 -12.132 6.536 1.00 91.12 92 GLN A C 1
ATOM 694 O O . GLN A 1 92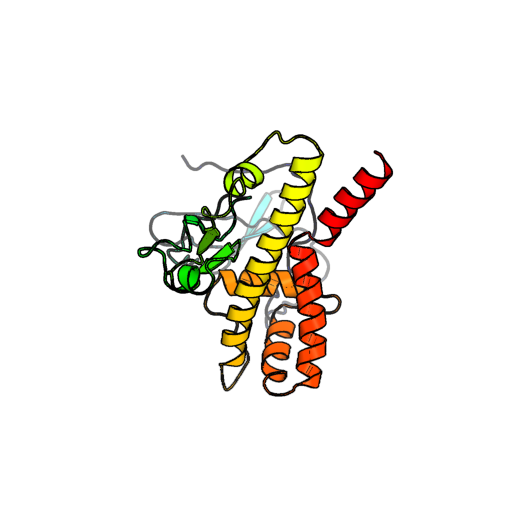 ? -6.508 -12.947 6.355 1.00 91.12 92 GLN A O 1
ATOM 699 N N . SER A 1 93 ? -4.874 -12.102 7.656 1.00 93.00 93 SER A N 1
ATOM 700 C CA . SER A 1 93 ? -5.145 -12.964 8.815 1.00 93.00 93 SER A CA 1
ATOM 701 C C . SER A 1 93 ? -4.846 -12.271 10.140 1.00 93.00 93 SER A C 1
ATOM 703 O O . SER A 1 93 ? -3.878 -11.522 10.239 1.00 93.00 93 SER A O 1
ATOM 705 N N . TRP A 1 94 ? -5.629 -12.594 11.166 1.00 95.44 94 TRP A N 1
ATOM 706 C CA . TRP A 1 94 ? -5.397 -12.169 12.545 1.00 95.44 94 TRP A CA 1
ATOM 707 C C . TRP A 1 94 ? -4.540 -13.197 13.281 1.00 95.44 94 TRP A C 1
ATOM 709 O O . TRP A 1 94 ? -4.914 -14.369 13.320 1.00 95.44 94 TRP A O 1
ATOM 719 N N . ILE A 1 95 ? -3.415 -12.767 13.851 1.00 95.62 95 ILE A N 1
ATOM 720 C CA . ILE A 1 95 ? -2.499 -13.618 14.623 1.00 95.62 95 ILE A CA 1
ATOM 721 C C . ILE A 1 95 ? -1.885 -12.840 15.795 1.00 95.62 95 ILE A C 1
ATOM 723 O O . ILE A 1 95 ? -1.731 -11.621 15.726 1.00 95.62 95 ILE A O 1
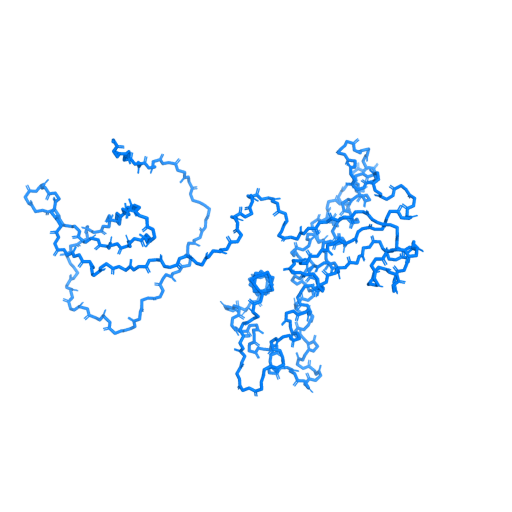ATOM 727 N N . ASP A 1 96 ? -1.493 -13.536 16.858 1.00 96.19 96 ASP A N 1
ATOM 728 C CA . ASP A 1 96 ? -0.777 -12.934 17.986 1.00 96.19 96 ASP A CA 1
ATOM 729 C C . ASP A 1 96 ? 0.716 -12.860 17.653 1.00 96.19 96 ASP A C 1
ATOM 731 O O . ASP A 1 96 ? 1.394 -13.883 17.580 1.00 96.19 96 ASP A O 1
ATOM 735 N N . PHE A 1 97 ? 1.257 -11.660 17.447 1.00 96.62 97 PHE A N 1
ATOM 736 C CA . PHE A 1 97 ? 2.653 -11.511 17.024 1.00 96.62 97 PHE A CA 1
ATOM 737 C C . PHE A 1 97 ? 3.668 -11.938 18.097 1.00 96.62 97 PHE A C 1
ATOM 739 O O . PHE A 1 97 ? 4.815 -12.230 17.759 1.00 96.62 97 PHE A O 1
ATOM 746 N N . GLY A 1 98 ? 3.265 -12.000 19.370 1.00 93.62 98 GLY A N 1
ATOM 747 C CA . GLY A 1 98 ? 4.098 -12.459 20.480 1.00 93.62 98 GLY A CA 1
ATOM 748 C C . GLY A 1 98 ? 4.083 -13.976 20.682 1.00 93.62 98 GLY A C 1
ATOM 749 O O . GLY A 1 98 ? 4.907 -14.498 21.439 1.00 93.62 98 GLY A O 1
ATOM 750 N N . ALA A 1 99 ? 3.179 -14.699 20.016 1.00 94.62 99 ALA A N 1
ATOM 751 C CA . ALA A 1 99 ? 3.068 -16.142 20.175 1.00 94.62 99 ALA A CA 1
ATOM 752 C C . ALA A 1 99 ? 4.313 -16.878 19.623 1.00 94.62 99 ALA A C 1
ATOM 754 O O . ALA A 1 99 ? 4.851 -16.503 18.574 1.00 94.62 99 ALA A O 1
ATOM 755 N N . PRO A 1 100 ? 4.806 -17.942 20.294 1.00 92.25 100 PRO A N 1
ATOM 756 C CA . PRO A 1 100 ? 6.018 -18.651 19.871 1.00 92.25 100 PRO A CA 1
ATOM 757 C C . PRO A 1 100 ? 5.928 -19.280 18.476 1.00 92.25 100 PRO A C 1
ATOM 759 O O . PRO A 1 100 ? 6.953 -19.405 17.801 1.00 92.25 100 PRO A O 1
ATOM 762 N N . ASP A 1 101 ? 4.724 -19.673 18.067 1.00 93.06 101 ASP A N 1
ATOM 763 C CA . ASP A 1 101 ? 4.377 -20.321 16.802 1.00 93.06 101 ASP A CA 1
ATOM 764 C C . ASP A 1 101 ? 4.042 -19.335 15.670 1.00 93.06 101 ASP A C 1
ATOM 766 O O . ASP A 1 101 ? 3.836 -19.760 14.532 1.00 93.06 101 ASP A O 1
ATOM 770 N N . SER A 1 102 ? 4.050 -18.028 15.942 1.00 93.12 102 SER A N 1
ATOM 771 C CA . SER A 1 102 ? 3.788 -17.016 14.920 1.00 93.12 102 SER A CA 1
ATOM 772 C C . SER A 1 102 ? 4.895 -16.927 13.860 1.00 93.12 102 SER A C 1
ATOM 774 O O . SER A 1 102 ? 6.076 -17.163 14.159 1.00 93.12 102 SER A O 1
ATOM 776 N N . PRO A 1 103 ? 4.549 -16.540 12.613 1.00 92.06 103 PRO A N 1
ATOM 777 C CA . PRO A 1 103 ? 5.515 -16.309 11.544 1.00 92.06 103 PRO A CA 1
ATOM 778 C C . PRO A 1 103 ? 6.677 -15.419 11.991 1.00 92.06 103 PRO A C 1
ATOM 780 O O . PRO A 1 103 ? 6.501 -14.475 12.765 1.00 92.06 103 PRO A O 1
ATOM 783 N N . LEU A 1 104 ? 7.885 -15.697 11.488 1.00 91.88 104 LEU A N 1
ATOM 784 C CA . LEU A 1 104 ? 9.092 -14.967 11.891 1.00 91.88 104 LEU A CA 1
ATOM 785 C C . LEU A 1 104 ? 8.948 -13.452 11.692 1.00 91.88 104 LEU A C 1
ATOM 787 O O . LEU A 1 104 ? 9.323 -12.694 12.580 1.00 91.88 104 LEU A O 1
ATOM 791 N N . VAL A 1 105 ? 8.364 -13.031 10.568 1.00 91.94 105 VAL A N 1
ATOM 792 C CA . VAL A 1 105 ? 8.162 -11.615 10.236 1.00 91.94 105 VAL A CA 1
ATOM 793 C C . VAL A 1 105 ? 7.265 -10.898 11.257 1.00 91.94 105 VAL A C 1
ATOM 795 O O . VAL A 1 105 ? 7.525 -9.752 11.606 1.00 91.94 105 VAL A O 1
ATOM 798 N N . ALA A 1 106 ? 6.265 -11.588 11.815 1.00 93.81 106 ALA A N 1
ATOM 799 C CA . ALA A 1 106 ? 5.405 -11.049 12.868 1.00 93.81 106 ALA A CA 1
ATOM 800 C C . ALA A 1 106 ? 6.163 -10.930 14.200 1.00 93.81 106 ALA A C 1
ATOM 802 O O . ALA A 1 106 ? 6.140 -9.885 14.848 1.00 93.81 106 ALA A O 1
ATOM 803 N N . ARG A 1 107 ? 6.926 -11.969 14.568 1.00 94.88 107 ARG A N 1
ATOM 804 C CA . ARG A 1 107 ? 7.718 -11.992 15.812 1.00 94.88 107 ARG A CA 1
ATOM 805 C C . ARG A 1 107 ? 8.852 -10.964 15.841 1.00 94.88 107 ARG A C 1
ATOM 807 O O . ARG A 1 107 ? 9.311 -10.597 16.917 1.00 94.88 107 ARG A O 1
ATOM 814 N N . GLN A 1 108 ? 9.312 -10.489 14.683 1.00 94.25 108 GLN A N 1
ATOM 815 C CA . GLN A 1 108 ? 10.296 -9.403 14.585 1.00 94.25 108 GLN A CA 1
ATOM 816 C C . GLN A 1 108 ? 9.724 -8.038 14.989 1.00 94.25 108 GLN A C 1
ATOM 818 O O . GLN A 1 108 ? 10.481 -7.093 15.204 1.00 94.25 108 GLN A O 1
ATOM 823 N N . SER A 1 109 ? 8.402 -7.900 15.064 1.00 92.69 109 SER A N 1
ATOM 824 C CA . SER A 1 109 ? 7.732 -6.644 15.392 1.00 92.69 109 SER A CA 1
ATOM 825 C C . SER A 1 109 ? 6.488 -6.909 16.247 1.00 92.69 109 SER A C 1
ATOM 827 O O . SER A 1 109 ? 5.380 -6.624 15.801 1.00 92.69 109 SER A O 1
ATOM 829 N N . PRO A 1 110 ? 6.644 -7.435 17.479 1.00 93.38 110 PRO A N 1
ATOM 830 C CA . PRO A 1 110 ? 5.528 -7.905 18.309 1.00 93.38 110 PRO A CA 1
ATOM 831 C C . PRO A 1 110 ? 4.521 -6.805 18.670 1.00 93.38 110 PRO A C 1
ATOM 833 O O . PRO A 1 110 ? 3.344 -7.092 18.874 1.00 93.38 110 PRO A O 1
ATOM 836 N N . ASP A 1 111 ? 4.970 -5.549 18.694 1.00 92.94 111 ASP A N 1
ATOM 837 C CA . ASP A 1 111 ? 4.147 -4.380 19.018 1.00 92.94 111 ASP A CA 1
ATOM 838 C C . ASP A 1 111 ? 3.526 -3.712 17.779 1.00 92.94 111 ASP A C 1
ATOM 840 O O . ASP A 1 111 ? 2.755 -2.757 17.900 1.00 92.94 111 ASP A O 1
ATOM 844 N N . ALA A 1 112 ? 3.862 -4.171 16.568 1.00 94.62 112 ALA A N 1
ATOM 845 C CA . ALA A 1 112 ? 3.310 -3.592 15.350 1.00 94.62 112 ALA A CA 1
ATOM 846 C C . ALA A 1 112 ? 1.830 -3.979 15.188 1.00 94.62 112 ALA A C 1
ATOM 848 O O . ALA A 1 112 ? 1.455 -5.117 15.473 1.00 94.62 112 ALA A O 1
ATOM 849 N N . PRO A 1 113 ? 0.971 -3.072 14.688 1.00 94.19 113 PRO A N 1
ATOM 850 C CA . PRO A 1 113 ? -0.437 -3.380 14.441 1.00 94.19 113 PRO A CA 1
ATOM 851 C C . PRO A 1 113 ? -0.640 -4.300 13.235 1.00 94.19 113 PRO A C 1
ATOM 853 O O . PRO A 1 113 ? -1.596 -5.073 13.193 1.00 94.19 113 PRO A O 1
ATOM 856 N N . ALA A 1 114 ? 0.253 -4.218 12.252 1.00 96.00 114 ALA A N 1
ATOM 857 C CA . ALA A 1 114 ? 0.211 -5.026 11.051 1.00 96.00 114 ALA A CA 1
ATOM 858 C C . ALA A 1 114 ? 1.623 -5.256 10.514 1.00 96.00 114 ALA A C 1
ATOM 860 O O . ALA A 1 114 ? 2.491 -4.394 10.659 1.00 96.00 114 ALA A O 1
ATOM 861 N N . VAL A 1 115 ? 1.826 -6.400 9.870 1.00 95.50 115 VAL A N 1
ATOM 862 C CA . VAL A 1 115 ? 3.055 -6.757 9.160 1.00 95.50 115 VAL A CA 1
ATOM 863 C C . VAL A 1 115 ? 2.672 -7.422 7.845 1.00 95.50 115 VAL A C 1
ATOM 865 O O . VAL A 1 115 ? 1.733 -8.215 7.797 1.00 95.50 115 VAL A O 1
ATOM 868 N N . LEU A 1 116 ? 3.386 -7.097 6.771 1.00 94.31 116 LEU A N 1
ATOM 869 C CA . LEU A 1 116 ? 3.189 -7.741 5.478 1.00 94.31 116 LEU A CA 1
ATOM 870 C C . LEU A 1 116 ? 4.214 -8.864 5.290 1.00 94.31 116 LEU A C 1
ATOM 872 O O . LEU A 1 116 ? 5.417 -8.613 5.266 1.00 94.31 116 LEU A O 1
ATOM 876 N N . ASP A 1 117 ? 3.732 -10.094 5.139 1.00 92.75 117 ASP A N 1
ATOM 877 C CA . ASP A 1 117 ? 4.554 -11.238 4.761 1.00 92.75 117 ASP A CA 1
ATOM 878 C C . ASP A 1 117 ? 4.606 -11.358 3.233 1.00 92.75 117 ASP A C 1
ATOM 880 O O . ASP A 1 117 ? 3.594 -11.630 2.581 1.00 92.75 117 ASP A O 1
ATOM 884 N N . LEU A 1 118 ? 5.796 -11.137 2.673 1.00 90.44 118 LEU A N 1
ATOM 885 C CA . LEU A 1 118 ? 6.093 -11.267 1.244 1.00 90.44 118 LEU A CA 1
ATOM 886 C C . LEU A 1 118 ? 6.753 -12.611 0.893 1.00 90.44 118 LEU A C 1
ATOM 888 O O . LEU A 1 118 ? 7.036 -12.858 -0.272 1.00 90.44 118 LEU A O 1
ATOM 892 N N . SER A 1 119 ? 7.034 -13.469 1.882 1.00 84.31 119 SER A N 1
ATOM 893 C CA . SER A 1 119 ? 7.719 -14.752 1.664 1.00 84.31 119 SER A CA 1
ATOM 894 C C . SER A 1 119 ? 6.793 -15.851 1.134 1.00 84.31 119 SER A C 1
ATOM 896 O O . SER A 1 119 ? 7.249 -16.831 0.543 1.00 84.31 119 SER A O 1
ATOM 898 N N . ALA A 1 120 ? 5.484 -15.700 1.340 1.00 74.88 120 ALA A N 1
ATOM 899 C CA . ALA A 1 120 ? 4.477 -16.603 0.808 1.00 74.88 120 ALA A CA 1
ATOM 900 C C . ALA A 1 120 ? 4.245 -16.361 -0.694 1.00 74.88 120 ALA A C 1
ATOM 902 O O . ALA A 1 120 ? 4.394 -15.249 -1.188 1.00 74.88 120 ALA A O 1
ATOM 903 N N . ALA A 1 121 ? 3.764 -17.385 -1.409 1.00 74.44 121 ALA A N 1
ATOM 904 C CA . ALA A 1 121 ? 3.432 -17.297 -2.840 1.00 74.44 121 ALA A CA 1
ATOM 905 C C . ALA A 1 121 ? 2.396 -16.205 -3.189 1.00 74.44 121 ALA A C 1
ATOM 907 O O . ALA A 1 121 ? 2.231 -15.848 -4.351 1.00 74.44 121 ALA A O 1
ATOM 908 N N . ARG A 1 122 ? 1.661 -15.703 -2.191 1.00 81.31 122 ARG A N 1
ATOM 909 C CA . ARG A 1 122 ? 0.827 -14.506 -2.286 1.00 81.31 122 ARG A CA 1
ATOM 910 C C . ARG A 1 122 ? 1.097 -13.646 -1.052 1.00 81.31 122 ARG A C 1
ATOM 912 O O . ARG A 1 122 ? 1.006 -14.200 0.048 1.00 81.31 122 ARG A O 1
ATOM 919 N N . PRO A 1 123 ? 1.319 -12.327 -1.200 1.00 89.62 123 PRO A N 1
ATOM 920 C CA . PRO A 1 123 ? 1.483 -11.439 -0.059 1.00 89.62 123 PRO A CA 1
ATOM 921 C C . PRO A 1 123 ? 0.329 -11.543 0.940 1.00 89.62 123 PRO A C 1
ATOM 923 O O . PRO A 1 123 ? -0.852 -11.552 0.562 1.00 89.62 123 PRO A O 1
ATOM 926 N N . MET A 1 124 ? 0.684 -11.630 2.220 1.00 92.38 124 MET A N 1
ATOM 927 C CA . MET A 1 124 ? -0.262 -11.811 3.316 1.00 92.38 124 MET A CA 1
ATOM 928 C C . MET A 1 124 ? -0.116 -10.699 4.348 1.00 92.38 124 MET A C 1
ATOM 930 O O . MET A 1 124 ? 0.932 -10.530 4.964 1.00 92.38 124 MET A O 1
ATOM 934 N N . LEU A 1 125 ? -1.194 -9.949 4.556 1.00 94.69 125 LEU A N 1
ATOM 935 C CA . LEU A 1 125 ? -1.291 -8.949 5.605 1.00 94.69 125 LEU A CA 1
ATOM 936 C C . LEU A 1 125 ? -1.637 -9.631 6.931 1.00 94.69 125 LEU A C 1
ATOM 938 O O . LEU A 1 125 ? -2.761 -10.083 7.153 1.00 94.69 125 LEU A O 1
ATOM 942 N N . LEU A 1 126 ? -0.659 -9.698 7.819 1.00 95.75 126 LEU A N 1
ATOM 943 C CA . LEU A 1 126 ? -0.832 -10.179 9.179 1.00 95.75 126 LEU A CA 1
ATOM 944 C C . LEU A 1 126 ? -1.284 -8.999 10.044 1.00 95.75 126 LEU A C 1
ATOM 946 O O . LEU A 1 126 ? -0.648 -7.946 10.041 1.00 95.75 126 LEU A O 1
ATOM 950 N N . LEU A 1 127 ? -2.386 -9.165 10.771 1.00 96.62 127 LEU A N 1
ATOM 951 C CA . LEU A 1 127 ? -2.931 -8.184 11.708 1.00 96.62 127 LEU A CA 1
ATOM 952 C C . LEU A 1 127 ? -2.758 -8.704 13.132 1.00 96.62 127 LEU A C 1
ATOM 954 O O . LEU A 1 127 ? -3.047 -9.870 13.411 1.00 96.62 127 LEU A O 1
ATOM 958 N N . ASN A 1 128 ? -2.289 -7.840 14.027 1.00 97.12 128 ASN A N 1
ATOM 959 C CA . ASN A 1 128 ? -1.904 -8.248 15.369 1.00 97.12 128 ASN A CA 1
ATOM 960 C C . ASN A 1 128 ? -3.121 -8.384 16.294 1.00 97.12 128 ASN A C 1
ATOM 962 O O . ASN A 1 128 ? -3.696 -7.389 16.739 1.00 97.12 128 ASN A O 1
ATOM 966 N N . SER A 1 129 ? -3.506 -9.617 16.617 1.00 96.25 129 SER A N 1
ATOM 967 C CA . SER A 1 129 ? -4.611 -9.902 17.538 1.00 96.25 129 SER A CA 1
ATOM 968 C C . SER A 1 129 ? -4.240 -9.715 19.010 1.00 96.25 129 SER A C 1
ATOM 970 O O . SER A 1 129 ? -5.133 -9.717 19.854 1.00 96.25 129 SER A O 1
ATOM 972 N N . ALA A 1 130 ? -2.954 -9.541 19.339 1.00 95.38 130 ALA A N 1
ATOM 973 C CA . ALA A 1 130 ? -2.516 -9.282 20.711 1.00 95.38 130 ALA A CA 1
ATOM 974 C C . ALA A 1 130 ? -2.902 -7.875 21.194 1.00 95.38 130 ALA A C 1
ATOM 976 O O . ALA A 1 130 ? -2.960 -7.635 22.399 1.00 95.38 130 ALA A O 1
ATOM 977 N N . ILE A 1 131 ? -3.193 -6.946 20.272 1.00 94.75 131 ILE A N 1
ATOM 978 C CA . ILE A 1 131 ? -3.615 -5.583 20.605 1.00 94.75 131 ILE A CA 1
ATOM 979 C C . ILE A 1 131 ? -5.079 -5.609 21.073 1.00 94.75 131 ILE A C 1
ATOM 981 O O . ILE A 1 131 ? -5.982 -5.866 20.264 1.00 94.75 131 ILE A O 1
ATOM 985 N N . PRO A 1 132 ? -5.363 -5.307 22.355 1.00 93.44 132 PRO A N 1
ATOM 986 C CA . PRO A 1 132 ? -6.709 -5.445 22.898 1.00 93.44 132 PRO A CA 1
ATOM 987 C C . PRO A 1 132 ? -7.733 -4.575 22.160 1.00 93.44 132 PRO A C 1
ATOM 989 O O . PRO A 1 132 ? -7.554 -3.367 22.008 1.00 93.44 132 PRO A O 1
ATOM 992 N N . GLY A 1 133 ? -8.833 -5.190 21.719 1.00 90.12 133 GLY A N 1
ATOM 993 C CA . GLY A 1 133 ? -9.947 -4.506 21.052 1.00 90.12 133 GLY A CA 1
ATOM 994 C C . GLY A 1 133 ? -9.666 -4.032 19.621 1.00 90.12 133 GLY A C 1
ATOM 995 O O . GLY A 1 133 ? -10.552 -3.447 18.999 1.00 90.12 133 GLY A O 1
ATOM 996 N N . PHE A 1 134 ? -8.475 -4.284 19.072 1.00 92.38 134 PHE A N 1
ATOM 997 C CA . PHE A 1 134 ? -8.114 -3.849 17.722 1.00 92.38 134 PHE A CA 1
ATOM 998 C C . PHE A 1 134 ? -8.903 -4.596 16.639 1.00 92.38 134 PHE A C 1
ATOM 1000 O O . PHE A 1 134 ? -9.457 -3.970 15.733 1.00 92.38 134 PHE A O 1
ATOM 1007 N N . GLN A 1 135 ? -9.043 -5.917 16.784 1.00 93.00 135 GLN A N 1
ATOM 1008 C CA . GLN A 1 135 ? -9.850 -6.739 15.879 1.00 93.00 135 GLN A CA 1
ATOM 1009 C C . GLN A 1 135 ? -11.323 -6.333 15.880 1.00 93.00 135 GLN A C 1
ATOM 1011 O O . GLN A 1 135 ? -11.916 -6.162 14.811 1.00 93.00 135 GLN A O 1
ATOM 1016 N N . ASP A 1 136 ? -11.891 -6.115 17.064 1.00 90.75 136 ASP A N 1
ATOM 1017 C CA . ASP A 1 136 ? -13.277 -5.671 17.210 1.00 90.75 136 ASP A CA 1
ATOM 1018 C C . ASP A 1 136 ? -13.487 -4.284 16.599 1.00 90.75 136 ASP A C 1
ATOM 1020 O O . ASP A 1 136 ? -14.509 -4.033 15.961 1.00 90.75 136 ASP A O 1
ATOM 1024 N N . LEU A 1 137 ? -12.517 -3.379 16.763 1.00 90.19 137 LEU A N 1
ATOM 1025 C CA . LEU A 1 137 ? -12.573 -2.037 16.194 1.00 90.19 137 LEU A CA 1
ATOM 1026 C C . LEU A 1 137 ? -12.564 -2.066 14.661 1.00 90.19 137 LEU A C 1
ATOM 1028 O O . LEU A 1 137 ? -13.412 -1.414 14.050 1.00 90.19 137 LEU A O 1
ATOM 1032 N N . LEU A 1 138 ? -11.645 -2.822 14.047 1.00 89.19 138 LEU A N 1
ATOM 1033 C CA . LEU A 1 138 ? -11.538 -2.929 12.586 1.00 89.19 138 LEU A CA 1
ATOM 1034 C C . LEU A 1 138 ? -12.702 -3.694 11.950 1.00 89.19 138 LEU A C 1
ATOM 1036 O O . LEU A 1 138 ? -13.122 -3.348 10.850 1.00 89.19 138 LEU A O 1
ATOM 1040 N N . SER A 1 139 ? -13.249 -4.688 12.650 1.00 86.62 139 SER A N 1
ATOM 1041 C CA . SER A 1 139 ? -14.341 -5.531 12.141 1.00 86.62 139 SER A CA 1
ATOM 1042 C C . SER A 1 139 ? -15.733 -4.978 12.457 1.00 86.62 139 SER A C 1
ATOM 1044 O O . SER A 1 139 ? -16.736 -5.517 11.994 1.00 86.62 139 SER A O 1
ATOM 1046 N N . SER A 1 140 ? -15.835 -3.923 13.269 1.00 84.50 140 SER A N 1
ATOM 1047 C CA . SER A 1 140 ? -17.123 -3.326 13.616 1.00 84.50 140 SER A CA 1
ATOM 1048 C C . SER A 1 140 ? -17.755 -2.717 12.371 1.00 84.50 140 SER A C 1
ATOM 1050 O O . SER A 1 140 ? -17.180 -1.795 11.817 1.00 84.50 140 SER A O 1
ATOM 1052 N N . GLU A 1 141 ? -18.940 -3.157 11.946 1.00 71.56 141 GLU A N 1
ATOM 1053 C CA . GLU A 1 141 ? -19.666 -2.530 10.826 1.00 71.56 141 GLU A CA 1
ATOM 1054 C C . GLU A 1 141 ? -20.471 -1.300 11.289 1.00 71.56 141 GLU A C 1
ATOM 1056 O O . GLU A 1 141 ? -20.475 -0.258 10.632 1.00 71.56 141 GLU A O 1
ATOM 1061 N N . THR A 1 142 ? -21.078 -1.373 12.480 1.00 70.25 142 THR A N 1
ATOM 1062 C CA . THR A 1 142 ? -22.006 -0.367 13.034 1.00 70.25 142 THR A CA 1
ATOM 1063 C C . THR A 1 142 ? -21.423 0.384 14.237 1.00 70.25 142 THR A C 1
ATOM 1065 O O . THR A 1 142 ? -22.017 0.452 15.318 1.00 70.25 142 THR A O 1
ATOM 1068 N N . ALA A 1 143 ? -20.221 0.927 14.078 1.00 73.31 143 ALA A N 1
ATOM 1069 C CA . ALA A 1 143 ? -19.543 1.679 15.125 1.00 73.31 143 ALA A CA 1
ATOM 1070 C C . ALA A 1 143 ? -20.212 3.048 15.384 1.00 73.31 143 ALA A C 1
ATOM 1072 O O . ALA A 1 143 ? -20.589 3.758 14.451 1.00 73.31 143 ALA A O 1
ATOM 1073 N N . LYS A 1 144 ? -20.305 3.462 16.661 1.00 80.12 144 LYS A N 1
ATOM 1074 C CA . LYS A 1 144 ? -20.598 4.866 17.019 1.00 80.12 144 LYS A CA 1
ATOM 1075 C C . LYS A 1 144 ? -19.542 5.790 16.401 1.00 80.12 144 LYS A C 1
ATOM 1077 O O . LYS A 1 144 ? -18.416 5.361 16.164 1.00 80.12 144 LYS A O 1
ATOM 1082 N N . LEU A 1 145 ? -19.896 7.059 16.213 1.00 76.62 145 LEU A N 1
ATOM 1083 C CA . LEU A 1 145 ? -19.138 8.025 15.414 1.00 76.62 145 LEU A CA 1
ATOM 1084 C C . LEU A 1 145 ? -17.630 8.078 15.748 1.00 76.62 145 LEU A C 1
ATOM 1086 O O . LEU A 1 145 ? -16.817 7.903 14.849 1.00 76.62 145 LEU A O 1
ATOM 1090 N N . GLU A 1 146 ? -17.242 8.171 17.024 1.00 79.00 146 GLU A N 1
ATOM 1091 C CA . GLU A 1 146 ? -15.814 8.166 17.407 1.00 79.00 146 GLU A CA 1
ATOM 1092 C C . GLU A 1 146 ? -15.085 6.866 17.041 1.00 79.00 146 GLU A C 1
ATOM 1094 O O . GLU A 1 146 ? -13.995 6.892 16.479 1.00 79.00 146 GLU A O 1
ATOM 1099 N N . ARG A 1 147 ? -15.709 5.707 17.288 1.00 84.06 147 ARG A N 1
ATOM 1100 C CA . ARG A 1 147 ? -15.120 4.406 16.933 1.00 84.06 147 ARG A CA 1
ATOM 1101 C C . ARG A 1 147 ? -14.992 4.248 15.423 1.00 84.06 147 ARG A C 1
ATOM 1103 O O . ARG A 1 147 ? -14.004 3.694 14.956 1.00 84.06 147 ARG A O 1
ATOM 1110 N N . ARG A 1 148 ? -15.964 4.764 14.664 1.00 85.31 148 ARG A N 1
ATOM 1111 C CA . ARG A 1 148 ? -15.883 4.823 13.205 1.00 85.31 148 ARG A CA 1
ATOM 1112 C C . ARG A 1 148 ? -14.675 5.656 12.778 1.00 85.31 148 ARG A C 1
ATOM 1114 O O . ARG A 1 148 ? -13.868 5.151 12.017 1.00 85.31 148 ARG A O 1
ATOM 1121 N N . ARG A 1 149 ? -14.489 6.868 13.307 1.00 85.12 149 ARG A N 1
ATOM 1122 C CA . ARG A 1 149 ? -13.330 7.719 12.967 1.00 85.12 149 ARG A CA 1
ATOM 1123 C C . ARG A 1 149 ? -11.999 7.018 13.221 1.00 85.12 149 ARG A C 1
ATOM 1125 O O . ARG A 1 149 ? -11.146 6.989 12.339 1.00 85.12 149 ARG A O 1
ATOM 1132 N N . THR A 1 150 ? -11.834 6.420 14.402 1.00 89.44 150 THR A N 1
ATOM 1133 C CA . THR A 1 150 ? -10.609 5.683 14.740 1.00 89.44 150 THR A CA 1
ATOM 1134 C C . THR A 1 150 ? -10.393 4.499 13.800 1.00 89.44 150 THR A C 1
ATOM 1136 O O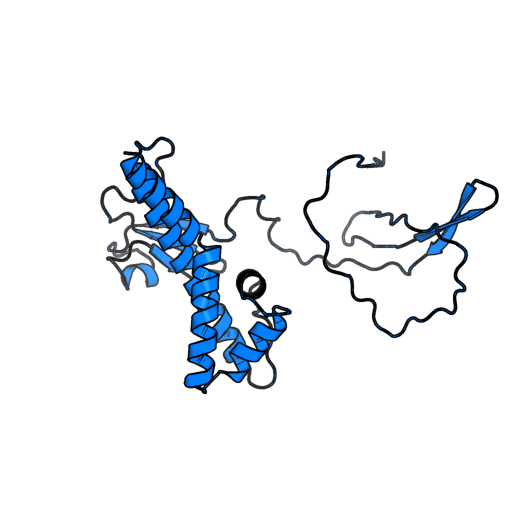 . THR A 1 150 ? -9.275 4.285 13.345 1.00 89.44 150 THR A O 1
ATOM 1139 N N . ARG A 1 151 ? -11.457 3.760 13.461 1.00 90.38 151 ARG A N 1
ATOM 1140 C CA . ARG A 1 151 ? -11.401 2.644 12.510 1.00 90.38 151 ARG A CA 1
ATOM 1141 C C . ARG A 1 151 ? -10.923 3.093 11.129 1.00 90.38 151 ARG A C 1
ATOM 1143 O O . ARG A 1 151 ? -10.039 2.455 10.573 1.00 90.38 151 ARG A O 1
ATOM 1150 N N . GLU A 1 152 ? -11.474 4.178 10.590 1.00 89.44 152 GLU A N 1
ATOM 1151 C CA . GLU A 1 152 ? -11.098 4.690 9.261 1.00 89.44 152 GLU A CA 1
ATOM 1152 C C . GLU A 1 152 ? -9.642 5.197 9.244 1.00 89.44 152 GLU A C 1
ATOM 1154 O O . GLU A 1 152 ? -8.880 4.892 8.325 1.00 89.44 152 GLU A O 1
ATOM 1159 N N . LEU A 1 153 ? -9.210 5.902 10.299 1.00 91.44 153 LEU A N 1
ATOM 1160 C CA . LEU A 1 153 ? -7.812 6.331 10.453 1.00 91.44 153 LEU A CA 1
ATOM 1161 C C . LEU A 1 153 ? -6.844 5.144 10.511 1.00 91.44 153 LEU A C 1
ATOM 1163 O O . LEU A 1 153 ? -5.852 5.130 9.788 1.00 91.44 153 LEU A O 1
ATOM 1167 N N . LEU A 1 154 ? -7.142 4.125 11.320 1.00 92.38 154 LEU A N 1
ATOM 1168 C CA . LEU A 1 154 ? -6.307 2.924 11.394 1.00 92.38 154 LEU A CA 1
ATOM 1169 C C . LEU A 1 154 ? -6.320 2.147 10.073 1.00 92.38 154 LEU A C 1
ATOM 1171 O O . LEU A 1 154 ? -5.269 1.702 9.621 1.00 92.38 154 LEU A O 1
ATOM 1175 N N . GLY A 1 155 ? -7.480 2.031 9.423 1.00 91.88 155 GLY A N 1
ATOM 1176 C CA . GLY A 1 155 ? -7.618 1.379 8.121 1.00 91.88 155 GLY A CA 1
ATOM 1177 C C . GLY A 1 155 ? -6.748 2.038 7.050 1.00 91.88 155 GLY A C 1
ATOM 1178 O O . GLY A 1 155 ? -5.964 1.352 6.395 1.00 91.88 155 GLY A O 1
ATOM 1179 N N . SER A 1 156 ? -6.813 3.368 6.923 1.00 93.12 156 SER A N 1
ATOM 1180 C CA . SER A 1 156 ? -5.961 4.123 5.989 1.00 93.12 156 SER A CA 1
ATOM 1181 C C . SER A 1 156 ? -4.469 3.997 6.317 1.00 93.12 156 SER A C 1
ATOM 1183 O O . SER A 1 156 ? -3.653 3.836 5.411 1.00 93.12 156 SER A O 1
ATOM 1185 N N . GLN A 1 157 ? -4.089 3.978 7.599 1.00 94.06 157 GLN A N 1
ATOM 1186 C CA . GLN A 1 157 ? -2.694 3.791 8.003 1.00 94.06 157 GLN A CA 1
ATOM 1187 C C . GLN A 1 157 ? -2.163 2.394 7.642 1.00 94.06 157 GLN A C 1
ATOM 1189 O O . GLN A 1 157 ? -1.039 2.270 7.150 1.00 94.06 157 GLN A O 1
ATOM 1194 N N . ILE A 1 158 ? -2.970 1.348 7.841 1.00 94.88 158 ILE A N 1
ATOM 1195 C CA . ILE A 1 158 ? -2.631 -0.032 7.459 1.00 94.88 158 ILE A CA 1
ATOM 1196 C C . ILE A 1 158 ? -2.545 -0.158 5.936 1.00 94.88 158 ILE A C 1
ATOM 1198 O O . ILE A 1 158 ? -1.602 -0.765 5.425 1.00 94.88 158 ILE A O 1
ATOM 1202 N N . ALA A 1 159 ? -3.483 0.445 5.201 1.00 93.56 159 ALA A N 1
ATOM 1203 C CA . ALA A 1 159 ? -3.466 0.469 3.741 1.00 93.56 159 ALA A CA 1
ATOM 1204 C C . ALA A 1 159 ? -2.196 1.151 3.210 1.00 93.56 159 ALA A C 1
ATOM 1206 O O . ALA A 1 159 ? -1.496 0.581 2.375 1.00 93.56 159 ALA A O 1
ATOM 1207 N N . ARG A 1 160 ? -1.843 2.317 3.766 1.00 95.50 160 ARG A N 1
ATOM 1208 C CA . ARG A 1 160 ? -0.611 3.050 3.447 1.00 95.50 160 ARG A CA 1
ATOM 1209 C C . ARG A 1 160 ? 0.633 2.207 3.710 1.00 95.50 160 ARG A C 1
ATOM 1211 O O . ARG A 1 160 ? 1.490 2.102 2.839 1.00 95.50 160 ARG A O 1
ATOM 1218 N N . TYR A 1 161 ? 0.732 1.594 4.892 1.00 96.12 161 TYR A N 1
ATOM 1219 C CA . TYR A 1 161 ? 1.845 0.704 5.239 1.00 96.12 161 TYR A CA 1
ATOM 1220 C C . TYR A 1 161 ? 1.975 -0.453 4.241 1.00 96.12 161 TYR A C 1
ATOM 1222 O O . TYR A 1 161 ? 3.072 -0.752 3.768 1.00 96.12 161 TYR A O 1
ATOM 1230 N N . THR A 1 162 ? 0.848 -1.067 3.890 1.00 95.38 162 THR A N 1
ATOM 1231 C CA . THR A 1 162 ? 0.802 -2.214 2.985 1.00 95.38 162 THR A CA 1
ATOM 1232 C C . THR A 1 162 ? 1.241 -1.830 1.576 1.00 95.38 162 THR A C 1
ATOM 1234 O O . THR A 1 162 ? 2.143 -2.459 1.027 1.00 95.38 162 THR A O 1
ATOM 1237 N N . LEU A 1 163 ? 0.670 -0.756 1.020 1.00 95.06 163 LEU A N 1
ATOM 1238 C CA . LEU A 1 163 ? 1.033 -0.229 -0.297 1.00 95.06 163 LEU A CA 1
ATOM 1239 C C . LEU A 1 163 ? 2.508 0.175 -0.356 1.00 95.06 163 LEU A C 1
ATOM 1241 O O . LEU A 1 163 ? 3.207 -0.223 -1.282 1.00 95.06 163 LEU A O 1
ATOM 1245 N N . ALA A 1 164 ? 3.005 0.887 0.659 1.00 96.44 164 ALA A N 1
ATOM 1246 C CA . ALA A 1 164 ? 4.411 1.274 0.727 1.00 96.44 164 ALA A CA 1
ATOM 1247 C C . ALA A 1 164 ? 5.351 0.066 0.782 1.00 96.44 164 ALA A C 1
ATOM 1249 O O . ALA A 1 164 ? 6.428 0.096 0.195 1.00 96.44 164 ALA A O 1
ATOM 1250 N N . THR A 1 165 ? 4.964 -0.998 1.485 1.00 95.81 165 THR A N 1
ATOM 1251 C CA . THR A 1 165 ? 5.791 -2.204 1.602 1.00 95.81 165 THR A CA 1
ATOM 1252 C C . THR A 1 165 ? 5.819 -2.989 0.292 1.00 95.81 165 THR A C 1
ATOM 1254 O O . THR A 1 165 ? 6.901 -3.365 -0.154 1.00 95.81 165 THR A O 1
ATOM 1257 N N . LEU A 1 166 ? 4.666 -3.164 -0.367 1.00 95.44 166 LEU A N 1
ATOM 1258 C CA . LEU A 1 166 ? 4.583 -3.772 -1.703 1.00 95.44 166 LEU A CA 1
ATOM 1259 C C . LEU A 1 166 ? 5.394 -2.977 -2.729 1.00 95.44 166 LEU A C 1
ATOM 1261 O O . LEU A 1 166 ? 6.193 -3.549 -3.463 1.00 95.44 166 LEU A O 1
ATOM 1265 N N . PHE A 1 167 ? 5.233 -1.653 -2.742 1.00 95.88 167 PHE A N 1
ATOM 1266 C CA . PHE A 1 167 ? 5.956 -0.792 -3.669 1.00 95.88 167 PHE A CA 1
ATOM 1267 C C . PHE A 1 167 ? 7.468 -0.845 -3.433 1.00 95.88 167 PHE A C 1
ATOM 1269 O O . PHE A 1 167 ? 8.238 -0.926 -4.381 1.00 95.88 167 PHE A O 1
ATOM 1276 N N . ARG A 1 168 ? 7.922 -0.829 -2.173 1.00 94.81 168 ARG A N 1
ATOM 1277 C CA . ARG A 1 168 ? 9.355 -0.948 -1.862 1.00 94.81 168 ARG A CA 1
ATOM 1278 C C . ARG A 1 168 ? 9.933 -2.281 -2.317 1.00 94.81 168 ARG A C 1
ATOM 1280 O O . ARG A 1 168 ? 11.050 -2.291 -2.816 1.00 94.81 168 ARG A O 1
ATOM 1287 N N . ALA A 1 169 ? 9.191 -3.377 -2.169 1.00 93.62 169 ALA A N 1
ATOM 1288 C CA . ALA A 1 169 ? 9.617 -4.674 -2.684 1.00 93.62 169 ALA A CA 1
ATOM 1289 C C . ALA A 1 169 ? 9.747 -4.657 -4.215 1.00 93.62 169 ALA A C 1
ATOM 1291 O O . ALA A 1 169 ? 10.780 -5.066 -4.737 1.00 93.62 169 ALA A O 1
ATOM 1292 N N . ALA A 1 170 ? 8.762 -4.080 -4.910 1.00 93.50 170 ALA A N 1
ATOM 1293 C CA . ALA A 1 170 ? 8.809 -3.878 -6.356 1.00 93.50 170 ALA A CA 1
ATOM 1294 C C . ALA A 1 170 ? 10.014 -3.022 -6.789 1.00 93.50 170 ALA A C 1
ATOM 1296 O O . ALA A 1 170 ? 10.729 -3.373 -7.719 1.00 93.50 170 ALA A O 1
ATOM 1297 N N . ALA A 1 171 ? 10.278 -1.919 -6.083 1.00 92.56 171 ALA A N 1
ATOM 1298 C CA . ALA A 1 171 ? 11.391 -1.021 -6.378 1.00 92.56 171 ALA A CA 1
ATOM 1299 C C . ALA A 1 171 ? 12.761 -1.695 -6.207 1.00 92.56 171 ALA A C 1
ATOM 1301 O O . ALA A 1 171 ? 13.679 -1.395 -6.965 1.00 92.56 171 ALA A O 1
ATOM 1302 N N . VAL A 1 172 ? 12.904 -2.604 -5.234 1.00 90.44 172 VAL A N 1
ATOM 1303 C CA . VAL A 1 172 ? 14.127 -3.407 -5.066 1.00 90.44 172 VAL A CA 1
ATOM 1304 C C . VAL A 1 172 ? 14.328 -4.351 -6.249 1.00 90.44 172 VAL A C 1
ATOM 1306 O O . VAL A 1 172 ? 15.452 -4.468 -6.721 1.00 90.44 172 VAL A O 1
ATOM 1309 N N . GLU A 1 173 ? 13.262 -4.987 -6.741 1.00 90.19 173 GLU A N 1
ATOM 1310 C CA . GLU A 1 173 ? 13.327 -5.860 -7.919 1.00 90.19 173 GLU A CA 1
ATOM 1311 C C . GLU A 1 173 ? 13.772 -5.075 -9.164 1.00 90.19 173 GLU A C 1
ATOM 1313 O O . GLU A 1 173 ? 14.776 -5.429 -9.777 1.00 90.19 173 GLU A O 1
ATOM 1318 N N . ILE A 1 174 ? 13.124 -3.939 -9.446 1.00 89.69 174 ILE A N 1
ATOM 1319 C CA . ILE A 1 174 ? 13.442 -3.056 -10.587 1.00 89.69 174 ILE A CA 1
ATOM 1320 C C . ILE A 1 174 ? 14.888 -2.541 -10.531 1.00 89.69 174 ILE A C 1
ATOM 1322 O O . ILE A 1 174 ? 15.569 -2.448 -11.549 1.00 89.69 174 ILE A O 1
ATOM 1326 N N . ALA A 1 175 ? 15.370 -2.184 -9.338 1.00 82.75 175 ALA A N 1
ATOM 1327 C CA . ALA A 1 175 ? 16.717 -1.647 -9.160 1.00 82.75 175 ALA A CA 1
ATOM 1328 C C . ALA A 1 175 ? 17.823 -2.718 -9.197 1.00 82.75 175 ALA A C 1
ATOM 1330 O O . ALA A 1 175 ? 18.999 -2.362 -9.223 1.00 82.75 175 ALA A O 1
ATOM 1331 N N . SER A 1 176 ? 17.464 -4.005 -9.139 1.00 77.25 176 SER A N 1
ATOM 1332 C CA . SER A 1 176 ? 18.423 -5.114 -9.089 1.00 77.25 176 SER A CA 1
ATOM 1333 C C . SER A 1 176 ? 18.852 -5.645 -10.457 1.00 77.25 176 SER A C 1
ATOM 1335 O O . SER A 1 176 ? 19.816 -6.405 -10.518 1.00 77.25 176 SER A O 1
ATOM 1337 N N . GLU A 1 177 ? 18.165 -5.265 -11.536 1.00 70.50 177 GLU A N 1
ATOM 1338 C CA . GLU A 1 177 ? 18.553 -5.652 -12.894 1.00 70.50 177 GLU A CA 1
ATOM 1339 C C . GLU A 1 177 ? 19.660 -4.742 -13.439 1.00 70.50 177 GLU A C 1
ATOM 1341 O O . GLU A 1 177 ? 19.581 -3.524 -13.307 1.00 70.50 177 GLU A O 1
ATOM 1346 N N . ASP A 1 178 ? 20.707 -5.345 -14.016 1.00 65.50 178 ASP A N 1
ATOM 1347 C CA . ASP A 1 178 ? 21.986 -4.675 -14.307 1.00 65.50 178 ASP A CA 1
ATOM 1348 C C . ASP A 1 178 ? 22.022 -3.897 -15.641 1.00 65.50 178 ASP A C 1
ATOM 1350 O O . ASP A 1 178 ? 22.836 -2.983 -15.775 1.00 65.50 178 ASP A O 1
ATOM 1354 N N . ASP A 1 179 ? 21.176 -4.239 -16.622 1.00 71.12 179 ASP A N 1
ATOM 1355 C CA . ASP A 1 179 ? 21.305 -3.723 -17.999 1.00 71.12 179 ASP A CA 1
ATOM 1356 C C . ASP A 1 179 ? 20.197 -2.731 -18.404 1.00 71.12 179 ASP A C 1
ATOM 1358 O O . ASP A 1 179 ? 20.496 -1.659 -18.930 1.00 71.12 179 ASP A O 1
ATOM 1362 N N . GLU A 1 180 ? 18.923 -3.058 -18.165 1.00 80.19 180 GLU A N 1
ATOM 1363 C CA . GLU A 1 180 ? 17.771 -2.213 -18.514 1.00 80.19 180 GLU A CA 1
ATOM 1364 C C . GLU A 1 180 ? 16.674 -2.336 -17.444 1.00 80.19 180 GLU A C 1
ATOM 1366 O O . GLU A 1 180 ? 16.542 -3.393 -16.824 1.00 80.19 180 GLU A O 1
ATOM 1371 N N . PRO A 1 181 ? 15.862 -1.287 -17.209 1.00 83.31 181 PRO A N 1
ATOM 1372 C CA . PRO A 1 181 ? 14.739 -1.379 -16.288 1.00 83.31 181 PRO A CA 1
ATOM 1373 C C . PRO A 1 181 ? 13.688 -2.343 -16.837 1.00 83.31 181 PRO A C 1
ATOM 1375 O O . PRO A 1 181 ? 13.063 -2.083 -17.868 1.00 83.31 181 PRO A O 1
ATOM 1378 N N . SER A 1 182 ? 13.441 -3.427 -16.112 1.00 85.44 182 SER A N 1
ATOM 1379 C CA . SER A 1 182 ? 12.338 -4.336 -16.392 1.00 85.44 182 SER A CA 1
ATOM 1380 C C . SER A 1 182 ? 11.180 -4.125 -15.408 1.00 85.44 182 SER A C 1
ATOM 1382 O O . SER A 1 182 ? 11.361 -3.621 -14.290 1.00 85.44 182 SER A O 1
ATOM 1384 N N . PRO A 1 183 ? 9.949 -4.478 -15.810 1.00 89.50 183 PRO A N 1
ATOM 1385 C CA . PRO A 1 183 ? 8.829 -4.498 -14.889 1.00 89.50 183 PRO A CA 1
ATOM 1386 C C . PRO A 1 183 ? 8.990 -5.635 -13.861 1.00 89.50 183 PRO A C 1
ATOM 1388 O O . PRO A 1 183 ? 9.455 -6.717 -14.222 1.00 89.50 183 PRO A O 1
ATOM 1391 N N . PRO A 1 184 ? 8.495 -5.465 -12.619 1.00 91.50 184 PRO A N 1
ATOM 1392 C CA . PRO A 1 184 ? 8.482 -6.536 -11.627 1.00 91.50 184 PRO A CA 1
ATOM 1393 C C . PRO A 1 184 ? 7.817 -7.822 -12.141 1.00 91.50 184 PRO A C 1
ATOM 1395 O O . PRO A 1 184 ? 6.773 -7.793 -12.806 1.00 91.50 184 PRO A O 1
ATOM 1398 N N . SER A 1 185 ? 8.365 -8.970 -11.762 1.00 88.56 185 SER A N 1
ATOM 1399 C CA . SER A 1 185 ? 7.855 -10.289 -12.138 1.00 88.56 185 SER A CA 1
ATOM 1400 C C . SER A 1 185 ? 6.460 -10.523 -11.554 1.00 88.56 185 SER A C 1
ATOM 1402 O O . SER A 1 185 ? 5.551 -11.002 -12.248 1.00 88.56 185 SER A O 1
ATOM 1404 N N . ASP A 1 186 ? 6.258 -10.136 -10.288 1.00 88.50 186 ASP A N 1
ATOM 1405 C CA . ASP A 1 186 ? 4.980 -10.295 -9.593 1.00 88.50 186 ASP A CA 1
ATOM 1406 C C . ASP A 1 186 ? 3.905 -9.359 -10.200 1.00 88.50 186 ASP A C 1
ATOM 1408 O O . ASP A 1 186 ? 4.067 -8.132 -10.209 1.00 88.50 186 ASP A O 1
ATOM 1412 N N . PRO A 1 187 ? 2.769 -9.898 -10.694 1.00 87.94 187 PRO A N 1
ATOM 1413 C CA . PRO A 1 187 ? 1.663 -9.089 -11.201 1.00 87.94 187 PRO A CA 1
ATOM 1414 C C . PRO A 1 187 ? 1.119 -8.065 -10.197 1.00 87.94 187 PRO A C 1
ATOM 1416 O O . PRO A 1 187 ? 0.665 -6.998 -10.605 1.00 87.94 187 PRO A O 1
ATOM 1419 N N . LEU A 1 188 ? 1.135 -8.371 -8.896 1.00 88.81 188 LEU A N 1
ATOM 1420 C CA . LEU A 1 188 ? 0.707 -7.439 -7.857 1.00 88.81 188 LEU A CA 1
ATOM 1421 C C . LEU A 1 188 ? 1.678 -6.261 -7.741 1.00 88.81 188 LEU A C 1
ATOM 1423 O O . LEU A 1 188 ? 1.236 -5.126 -7.594 1.00 88.81 188 LEU A O 1
ATOM 1427 N N . PHE A 1 189 ? 2.984 -6.504 -7.843 1.00 92.69 189 PHE A N 1
ATOM 1428 C CA . PHE A 1 189 ? 3.982 -5.433 -7.828 1.00 92.69 189 PHE A CA 1
ATOM 1429 C C . PHE A 1 189 ? 3.819 -4.518 -9.040 1.00 92.69 189 PHE A C 1
ATOM 1431 O O . PHE A 1 189 ? 3.790 -3.300 -8.873 1.00 92.69 189 PHE A O 1
ATOM 1438 N N . ARG A 1 190 ? 3.579 -5.088 -10.229 1.00 93.12 190 ARG A N 1
ATOM 1439 C CA . ARG A 1 190 ? 3.234 -4.309 -11.430 1.00 93.12 190 ARG A CA 1
ATOM 1440 C C . ARG A 1 190 ? 1.999 -3.440 -11.225 1.00 93.12 190 ARG A C 1
ATOM 1442 O O . ARG A 1 190 ? 2.079 -2.240 -11.448 1.00 93.12 190 ARG A O 1
ATOM 1449 N N . GLN A 1 191 ? 0.908 -4.006 -10.708 1.00 91.88 191 GLN A N 1
ATOM 1450 C CA . GLN A 1 191 ? -0.321 -3.251 -10.423 1.00 91.88 191 GLN A CA 1
ATOM 1451 C C . GLN A 1 191 ? -0.096 -2.104 -9.431 1.00 91.88 191 GLN A C 1
ATOM 1453 O O . GLN A 1 191 ? -0.658 -1.022 -9.592 1.00 91.88 191 GLN A O 1
ATOM 1458 N N . VAL A 1 192 ? 0.716 -2.325 -8.393 1.00 93.94 192 VAL A N 1
ATOM 1459 C CA . VAL A 1 192 ? 1.045 -1.281 -7.414 1.00 93.94 192 VAL A CA 1
ATOM 1460 C C . VAL A 1 192 ? 1.886 -0.178 -8.063 1.00 93.94 192 VAL A C 1
ATOM 1462 O O . VAL A 1 192 ? 1.611 0.998 -7.833 1.00 93.94 192 VAL A O 1
ATOM 1465 N N . CYS A 1 193 ? 2.867 -0.526 -8.898 1.00 95.56 193 CYS A N 1
ATOM 1466 C CA . CYS A 1 193 ? 3.658 0.451 -9.646 1.00 95.56 193 CYS A CA 1
ATOM 1467 C C . CYS A 1 193 ? 2.812 1.252 -10.641 1.00 95.56 193 CYS A C 1
ATOM 1469 O O . CYS A 1 193 ? 2.946 2.472 -10.679 1.00 95.56 193 CYS A O 1
ATOM 1471 N N . GLU A 1 194 ? 1.926 0.597 -11.394 1.00 95.06 194 GLU A N 1
ATOM 1472 C CA . GLU A 1 194 ? 0.981 1.248 -12.311 1.00 95.06 194 GLU A CA 1
ATOM 1473 C C . GLU A 1 194 ? 0.105 2.256 -11.560 1.00 95.06 194 GLU A C 1
ATOM 1475 O O . GLU A 1 194 ? 0.065 3.429 -11.918 1.00 95.06 194 GLU A O 1
ATOM 1480 N N . ALA A 1 195 ? -0.512 1.839 -10.449 1.00 94.50 195 ALA A N 1
ATOM 1481 C CA . ALA A 1 195 ? -1.353 2.719 -9.642 1.00 94.50 195 ALA A CA 1
ATOM 1482 C C . ALA A 1 195 ? -0.585 3.929 -9.082 1.00 94.50 195 ALA A C 1
ATOM 1484 O O . ALA A 1 195 ? -1.123 5.038 -9.023 1.00 94.50 195 ALA A O 1
ATOM 1485 N N . VAL A 1 196 ? 0.669 3.732 -8.657 1.00 95.88 196 VAL A N 1
ATOM 1486 C CA . VAL A 1 196 ? 1.529 4.826 -8.185 1.00 95.88 196 VAL A CA 1
ATOM 1487 C C . VAL A 1 196 ? 1.880 5.772 -9.330 1.00 95.88 196 VAL A C 1
ATOM 1489 O O . VAL A 1 196 ? 1.722 6.979 -9.160 1.00 95.88 196 VAL A O 1
ATOM 1492 N N . ALA A 1 197 ? 2.295 5.254 -10.488 1.00 95.81 197 ALA A N 1
ATOM 1493 C CA . ALA A 1 197 ? 2.630 6.067 -11.656 1.00 95.81 197 ALA A CA 1
ATOM 1494 C C . ALA A 1 197 ? 1.433 6.911 -12.122 1.00 95.81 197 ALA A C 1
ATOM 1496 O O . ALA A 1 197 ? 1.579 8.118 -12.290 1.00 95.81 197 ALA A O 1
ATOM 1497 N N . ASP A 1 198 ? 0.241 6.313 -12.205 1.00 95.25 198 ASP A N 1
ATOM 1498 C CA . ASP A 1 198 ? -1.007 6.997 -12.577 1.00 95.25 198 ASP A CA 1
ATOM 1499 C C . ASP A 1 198 ? -1.402 8.116 -11.596 1.00 95.25 198 ASP A C 1
ATOM 1501 O O . ASP A 1 198 ? -2.147 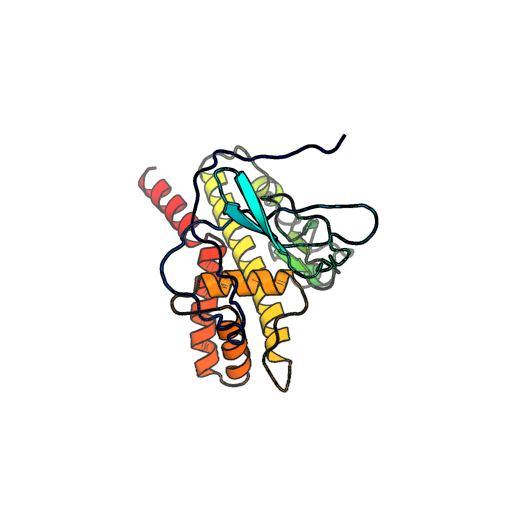9.035 -11.946 1.00 95.25 198 ASP A O 1
ATOM 1505 N N . THR A 1 199 ? -0.927 8.040 -10.350 1.00 95.50 199 THR A N 1
ATOM 1506 C CA . THR A 1 199 ? -1.233 9.025 -9.304 1.00 95.50 199 THR A CA 1
ATOM 1507 C C . THR A 1 199 ? -0.231 10.182 -9.280 1.00 95.50 199 THR A C 1
ATOM 1509 O O . THR A 1 199 ? -0.587 11.285 -8.855 1.00 95.50 199 THR A O 1
ATOM 1512 N N . ILE A 1 200 ? 1.015 9.966 -9.715 1.00 94.00 200 ILE A N 1
ATOM 1513 C CA . ILE A 1 200 ? 2.055 11.001 -9.708 1.00 94.00 200 ILE A CA 1
ATOM 1514 C C . ILE A 1 200 ? 1.800 11.989 -10.857 1.00 94.00 200 ILE A C 1
ATOM 1516 O O . ILE A 1 200 ? 1.813 11.603 -12.027 1.00 94.00 200 ILE A O 1
ATOM 1520 N N . PRO A 1 201 ? 1.622 13.292 -10.567 1.00 86.50 201 PRO A N 1
ATOM 1521 C CA . PRO A 1 201 ? 1.515 14.292 -11.618 1.00 86.50 201 PRO A CA 1
ATOM 1522 C C . PRO A 1 201 ? 2.772 14.285 -12.494 1.00 86.50 201 PRO A C 1
ATOM 1524 O O . PRO A 1 201 ? 3.885 14.248 -11.976 1.00 86.50 201 PRO A O 1
ATOM 1527 N N . HIS A 1 202 ? 2.580 14.398 -13.809 1.00 85.56 202 HIS A N 1
ATOM 1528 C CA . HIS A 1 202 ? 3.630 14.470 -14.838 1.00 85.56 202 HIS A CA 1
ATOM 1529 C C . HIS A 1 202 ? 4.262 13.149 -15.278 1.00 85.56 202 HIS A C 1
ATOM 1531 O O . HIS A 1 202 ? 4.998 13.185 -16.259 1.00 85.56 202 HIS A O 1
ATOM 1537 N N . PHE A 1 203 ? 3.949 12.016 -14.647 1.00 88.81 203 PHE A N 1
ATOM 1538 C CA . PHE A 1 203 ? 4.359 10.721 -15.190 1.00 88.81 203 PHE A CA 1
ATOM 1539 C C . PHE A 1 203 ? 3.458 10.369 -16.374 1.00 88.81 203 PHE A C 1
ATOM 1541 O O . PHE A 1 203 ? 2.232 10.452 -16.279 1.00 88.81 203 PHE A O 1
ATOM 1548 N N . ALA A 1 204 ? 4.062 10.028 -17.511 1.00 86.56 204 ALA A N 1
ATOM 1549 C CA . ALA A 1 204 ? 3.325 9.670 -18.721 1.00 86.56 204 ALA A CA 1
ATOM 1550 C C . ALA A 1 204 ? 2.934 8.185 -18.753 1.00 86.56 204 ALA A C 1
ATOM 1552 O O . ALA A 1 204 ? 1.915 7.831 -19.349 1.00 86.56 204 ALA A O 1
ATOM 1553 N N . SER A 1 205 ? 3.744 7.322 -18.136 1.00 92.25 205 SER A N 1
ATOM 1554 C CA . SER A 1 205 ? 3.511 5.880 -18.052 1.00 92.25 205 SER A CA 1
ATOM 1555 C C . SER A 1 205 ? 4.229 5.259 -16.851 1.00 92.25 205 SER A C 1
ATOM 1557 O O . SER A 1 205 ? 5.078 5.881 -16.210 1.00 92.25 205 SER A O 1
ATOM 1559 N N . VAL A 1 206 ? 3.914 3.992 -16.571 1.00 94.62 206 VAL A N 1
ATOM 1560 C CA . VAL A 1 206 ? 4.644 3.190 -15.583 1.00 94.62 206 VAL A CA 1
ATOM 1561 C C . VAL A 1 206 ? 6.099 2.920 -16.002 1.00 94.62 206 VAL A C 1
ATOM 1563 O O . VAL A 1 206 ? 6.967 2.819 -15.140 1.00 94.62 206 VAL A O 1
ATOM 1566 N N . ASP A 1 207 ? 6.404 2.899 -17.303 1.00 94.19 207 ASP A N 1
ATOM 1567 C CA . ASP A 1 207 ? 7.778 2.711 -17.795 1.00 94.19 207 ASP A CA 1
ATOM 1568 C C . ASP A 1 207 ? 8.695 3.870 -17.377 1.00 94.19 207 ASP A C 1
ATOM 1570 O O . ASP A 1 207 ? 9.852 3.658 -17.021 1.00 94.19 207 ASP A O 1
ATOM 1574 N N . GLU A 1 208 ? 8.167 5.100 -17.339 1.00 93.75 208 GLU A N 1
ATOM 1575 C CA . GLU A 1 208 ? 8.899 6.262 -16.824 1.00 93.75 208 GLU A CA 1
ATOM 1576 C C . GLU A 1 208 ? 9.242 6.096 -15.335 1.00 93.75 208 GLU A C 1
ATOM 1578 O O . GLU A 1 208 ? 10.345 6.445 -14.906 1.00 93.75 208 GLU A O 1
ATOM 1583 N N . LEU A 1 209 ? 8.326 5.520 -14.546 1.00 93.56 209 LEU A N 1
ATOM 1584 C CA . LEU A 1 209 ? 8.588 5.187 -13.147 1.00 93.56 209 LEU A CA 1
ATOM 1585 C C . LEU A 1 209 ? 9.703 4.141 -13.027 1.00 93.56 209 LEU A C 1
ATOM 1587 O O . LEU A 1 209 ? 10.600 4.320 -12.202 1.00 93.56 209 LEU A O 1
ATOM 1591 N N . TYR A 1 210 ? 9.664 3.077 -13.834 1.00 93.75 210 TYR A N 1
ATOM 1592 C CA . TYR A 1 210 ? 10.690 2.031 -13.826 1.00 93.75 210 TYR A CA 1
ATOM 1593 C C . TYR A 1 210 ? 12.066 2.589 -14.182 1.00 93.75 210 TYR A C 1
ATOM 1595 O O . TYR A 1 210 ? 13.018 2.389 -13.426 1.00 93.75 210 TYR A O 1
ATOM 1603 N N . GLN A 1 211 ? 12.146 3.377 -15.257 1.00 91.38 211 GLN A N 1
ATOM 1604 C CA . GLN A 1 211 ? 13.380 4.037 -15.671 1.00 91.38 211 GLN A CA 1
ATOM 1605 C C . GLN A 1 211 ? 13.930 4.936 -14.564 1.00 91.38 211 GLN A C 1
ATOM 1607 O O . GLN A 1 211 ? 15.104 4.848 -14.218 1.00 91.38 211 GLN A O 1
ATOM 1612 N N . ARG A 1 212 ? 13.086 5.770 -13.946 1.00 91.44 212 ARG A N 1
ATOM 1613 C CA . ARG A 1 212 ? 13.524 6.673 -12.874 1.00 91.44 212 ARG A CA 1
ATOM 1614 C C . ARG A 1 212 ? 13.983 5.935 -11.621 1.00 91.44 212 ARG A C 1
ATOM 1616 O O . ARG A 1 212 ? 14.955 6.361 -10.999 1.00 91.44 212 ARG A O 1
ATOM 1623 N N . LEU A 1 213 ? 13.310 4.850 -11.237 1.00 91.06 213 LEU A N 1
ATOM 1624 C CA . LEU A 1 213 ? 13.732 4.020 -10.106 1.00 91.06 213 LEU A CA 1
ATOM 1625 C C . LEU A 1 213 ? 15.110 3.406 -10.368 1.00 91.06 213 LEU A C 1
ATOM 1627 O O . LEU A 1 213 ? 15.990 3.541 -9.516 1.00 91.06 213 LEU A O 1
ATOM 1631 N N . HIS A 1 214 ? 15.305 2.833 -11.555 1.00 88.94 214 HIS A N 1
ATOM 1632 C CA . HIS A 1 214 ? 16.572 2.255 -11.994 1.00 88.94 214 HIS A CA 1
ATOM 1633 C C . HIS A 1 214 ? 17.694 3.312 -12.058 1.00 88.94 214 HIS A C 1
ATOM 1635 O O . HIS A 1 214 ? 18.722 3.167 -11.399 1.00 88.94 214 HIS A O 1
ATOM 1641 N N . ASP A 1 215 ? 17.463 4.450 -12.720 1.00 87.38 215 ASP A N 1
ATOM 1642 C CA . ASP A 1 215 ? 18.446 5.537 -12.868 1.00 87.38 215 ASP A CA 1
ATOM 1643 C C . ASP A 1 215 ? 18.835 6.202 -11.540 1.00 87.38 215 ASP A C 1
ATOM 1645 O O . ASP A 1 215 ? 19.929 6.769 -11.413 1.00 87.38 215 ASP A O 1
ATOM 1649 N N . SER A 1 216 ? 17.919 6.191 -10.564 1.00 84.38 216 SER A N 1
ATOM 1650 C CA . SER A 1 216 ? 18.136 6.761 -9.231 1.00 84.38 216 SER A CA 1
ATOM 1651 C C . SER A 1 216 ? 18.940 5.841 -8.309 1.00 84.38 216 SER A C 1
ATOM 1653 O O . SER A 1 216 ? 19.373 6.275 -7.233 1.00 84.38 216 SER A O 1
ATOM 1655 N N . HIS A 1 217 ? 19.166 4.586 -8.710 1.00 77.38 217 HIS A N 1
ATOM 1656 C CA . HIS A 1 217 ? 19.918 3.626 -7.920 1.00 77.38 217 HIS A CA 1
ATOM 1657 C C . HIS A 1 217 ? 21.353 4.134 -7.689 1.00 77.38 217 HIS A C 1
ATOM 1659 O O . HIS A 1 217 ? 22.097 4.463 -8.610 1.00 77.38 217 HIS A O 1
ATOM 1665 N N . GLY A 1 218 ? 21.731 4.301 -6.418 1.00 69.81 218 GLY A N 1
ATOM 1666 C CA . GLY A 1 218 ? 23.020 4.884 -6.020 1.00 69.81 218 GLY A CA 1
ATOM 1667 C C . GLY A 1 218 ? 23.107 6.422 -6.060 1.00 69.81 218 GLY A C 1
ATOM 1668 O O . GLY A 1 218 ? 24.055 6.984 -5.504 1.00 69.81 218 GLY A O 1
ATOM 1669 N N . LYS A 1 219 ? 22.118 7.139 -6.616 1.00 77.75 219 LYS A N 1
ATOM 1670 C CA . LYS A 1 219 ? 22.093 8.614 -6.687 1.00 77.75 219 LYS A CA 1
ATOM 1671 C C . LYS A 1 219 ? 21.180 9.224 -5.623 1.00 77.75 219 LYS A C 1
ATOM 1673 O O . LYS A 1 219 ? 19.989 9.452 -5.823 1.00 77.75 219 LYS A O 1
ATOM 1678 N N . ARG A 1 220 ? 21.761 9.556 -4.467 1.00 75.06 220 ARG A N 1
ATOM 1679 C CA . ARG A 1 220 ? 21.017 9.955 -3.253 1.00 75.06 220 ARG A CA 1
ATOM 1680 C C . ARG A 1 220 ? 20.036 11.128 -3.431 1.00 75.06 220 ARG A C 1
ATOM 1682 O O . ARG A 1 220 ? 18.967 11.094 -2.833 1.00 75.06 220 ARG A O 1
ATOM 1689 N N . ALA A 1 221 ? 20.400 12.167 -4.188 1.00 68.00 221 ALA A N 1
ATOM 1690 C CA . ALA A 1 221 ? 19.574 13.373 -4.330 1.00 68.00 221 ALA A CA 1
ATOM 1691 C C . ALA A 1 221 ? 18.367 13.159 -5.262 1.00 68.00 221 ALA A C 1
ATOM 1693 O O . ALA A 1 221 ? 17.242 13.436 -4.859 1.00 68.00 221 ALA A O 1
ATOM 1694 N N . GLU A 1 222 ? 18.593 12.603 -6.458 1.00 74.38 222 GLU A N 1
ATOM 1695 C CA . GLU A 1 222 ? 17.535 12.248 -7.424 1.00 74.38 222 GLU A CA 1
ATOM 1696 C C . GLU A 1 222 ? 16.565 11.217 -6.827 1.00 74.38 222 GLU A C 1
ATOM 1698 O O . GLU A 1 222 ? 15.349 11.332 -6.972 1.00 74.38 222 GLU A O 1
ATOM 1703 N N . SER A 1 223 ? 17.100 10.267 -6.054 1.00 82.75 223 SER A N 1
ATOM 1704 C CA . SER A 1 223 ? 16.296 9.288 -5.326 1.00 82.75 223 SER A CA 1
ATOM 1705 C C . SER A 1 223 ? 15.358 9.959 -4.310 1.00 82.75 223 SER A C 1
ATOM 1707 O O . SER A 1 223 ? 14.186 9.604 -4.232 1.00 82.75 223 SER A O 1
ATOM 1709 N N . ALA A 1 224 ? 15.811 10.973 -3.564 1.00 87.00 224 ALA A N 1
ATOM 1710 C CA . ALA A 1 224 ? 14.990 11.614 -2.531 1.00 87.00 224 ALA A CA 1
ATOM 1711 C C . ALA A 1 224 ? 13.770 12.371 -3.094 1.00 87.00 224 ALA A C 1
ATOM 1713 O O . ALA A 1 224 ? 12.680 12.301 -2.520 1.00 87.00 224 ALA A O 1
ATOM 1714 N N . GLU A 1 225 ? 13.935 13.081 -4.213 1.00 89.56 225 GLU A N 1
ATOM 1715 C CA . GLU A 1 225 ? 12.826 13.783 -4.872 1.00 89.56 225 GLU A CA 1
ATOM 1716 C C . GLU A 1 225 ? 11.796 12.791 -5.426 1.00 89.56 225 GLU A C 1
ATOM 1718 O O . GLU A 1 225 ? 10.594 12.952 -5.202 1.00 89.56 225 GLU A O 1
ATOM 1723 N N . LEU A 1 226 ? 12.261 11.732 -6.092 1.00 91.94 226 LEU A N 1
ATOM 1724 C CA . LEU A 1 226 ? 11.403 10.667 -6.605 1.00 91.94 226 LEU A CA 1
ATOM 1725 C C . LEU A 1 226 ? 10.601 10.001 -5.476 1.00 91.94 226 LEU A C 1
ATOM 1727 O O . LEU A 1 226 ? 9.377 9.897 -5.566 1.00 91.94 226 LEU A O 1
ATOM 1731 N N . TRP A 1 227 ? 11.267 9.626 -4.380 1.00 93.81 227 TRP A N 1
ATOM 1732 C CA . TRP A 1 227 ? 10.617 9.014 -3.219 1.00 93.81 227 TRP A CA 1
ATOM 1733 C C . TRP A 1 227 ? 9.579 9.924 -2.565 1.00 93.81 227 TRP A C 1
ATOM 1735 O O . TRP A 1 227 ? 8.551 9.431 -2.112 1.00 93.81 227 TRP A O 1
ATOM 1745 N N . THR A 1 228 ? 9.789 11.242 -2.576 1.00 94.75 228 THR A N 1
ATOM 1746 C CA . THR A 1 228 ? 8.797 12.195 -2.056 1.00 94.75 228 THR A CA 1
ATOM 1747 C C . THR A 1 228 ? 7.497 12.141 -2.863 1.00 94.75 228 THR A C 1
ATOM 1749 O O . THR A 1 228 ? 6.414 12.083 -2.283 1.00 94.75 228 THR A O 1
ATOM 1752 N N . HIS A 1 229 ? 7.582 12.113 -4.196 1.00 94.94 229 HIS A N 1
ATOM 1753 C CA . HIS A 1 229 ? 6.400 11.999 -5.058 1.00 94.94 229 HIS A CA 1
ATOM 1754 C C . HIS A 1 229 ? 5.701 10.644 -4.896 1.00 94.94 229 HIS A C 1
ATOM 1756 O O . HIS A 1 229 ? 4.474 10.588 -4.820 1.00 94.94 229 HIS A O 1
ATOM 1762 N N . ILE A 1 230 ? 6.481 9.565 -4.781 1.00 96.06 230 ILE A N 1
ATOM 1763 C CA . ILE A 1 230 ? 5.974 8.210 -4.533 1.00 96.06 230 ILE A CA 1
ATOM 1764 C C . ILE A 1 230 ? 5.233 8.133 -3.193 1.00 96.06 230 ILE A C 1
ATOM 1766 O O . ILE A 1 230 ? 4.124 7.605 -3.145 1.00 96.06 230 ILE A O 1
ATOM 1770 N N . ASP A 1 231 ? 5.797 8.681 -2.114 1.00 96.38 231 ASP A N 1
ATOM 1771 C CA . ASP A 1 231 ? 5.158 8.670 -0.794 1.00 96.38 231 ASP A CA 1
ATOM 1772 C C . ASP A 1 231 ? 3.823 9.438 -0.809 1.00 96.38 231 ASP A C 1
ATOM 1774 O O . ASP A 1 231 ? 2.833 8.959 -0.254 1.00 96.38 231 ASP A O 1
ATOM 1778 N N . VAL A 1 232 ? 3.756 10.581 -1.503 1.00 96.44 232 VAL A N 1
ATOM 1779 C CA . VAL A 1 232 ? 2.503 11.336 -1.685 1.00 96.44 232 VAL A CA 1
ATOM 1780 C C . VAL A 1 232 ? 1.476 10.535 -2.493 1.00 96.44 232 VAL A C 1
ATOM 1782 O O . VAL A 1 232 ? 0.297 10.508 -2.136 1.00 96.44 232 VAL A O 1
ATOM 1785 N N . ALA A 1 233 ? 1.897 9.854 -3.560 1.00 96.69 233 ALA A N 1
ATOM 1786 C CA . ALA A 1 233 ? 1.010 8.999 -4.345 1.00 96.69 233 ALA A CA 1
ATOM 1787 C C . ALA A 1 233 ? 0.458 7.828 -3.516 1.00 96.69 233 ALA A C 1
ATOM 1789 O O . ALA A 1 233 ? -0.742 7.552 -3.553 1.00 96.69 233 ALA A O 1
ATOM 1790 N N . ILE A 1 234 ? 1.303 7.190 -2.703 1.00 96.94 234 ILE A N 1
ATOM 1791 C CA . ILE A 1 234 ? 0.889 6.137 -1.770 1.00 96.94 234 ILE A CA 1
ATOM 1792 C C . ILE A 1 234 ? -0.136 6.669 -0.760 1.00 96.94 234 ILE A C 1
ATOM 1794 O O . ILE A 1 234 ? -1.122 5.983 -0.488 1.00 96.94 234 ILE A O 1
ATOM 1798 N N . ASP A 1 235 ? 0.045 7.883 -0.231 1.00 96.44 235 ASP A N 1
ATOM 1799 C CA . ASP A 1 235 ? -0.917 8.504 0.689 1.00 96.44 235 ASP A CA 1
ATOM 1800 C C . ASP A 1 235 ? -2.295 8.685 0.040 1.00 96.44 235 ASP A C 1
ATOM 1802 O O . ASP A 1 235 ? -3.325 8.380 0.654 1.00 96.44 235 ASP A O 1
ATOM 1806 N N . VAL A 1 236 ? -2.320 9.153 -1.211 1.00 94.81 236 VAL A N 1
ATOM 1807 C CA . VAL A 1 236 ? -3.551 9.330 -1.994 1.00 94.81 236 VAL A CA 1
ATOM 1808 C C . VAL A 1 236 ? -4.232 7.985 -2.250 1.00 94.81 236 VAL A C 1
ATOM 1810 O O . VAL A 1 236 ? -5.424 7.851 -1.964 1.00 94.81 236 VAL A O 1
ATOM 1813 N N . LEU A 1 237 ? -3.486 6.979 -2.716 1.00 93.69 237 LEU A N 1
ATOM 1814 C CA . LEU A 1 237 ? -4.000 5.629 -2.983 1.00 93.69 237 LEU A CA 1
ATOM 1815 C C . LEU A 1 237 ? -4.527 4.942 -1.719 1.00 93.69 237 LEU A C 1
ATOM 1817 O O . LEU A 1 237 ? -5.545 4.253 -1.760 1.00 93.69 237 LEU A O 1
ATOM 1821 N N . ALA A 1 238 ? -3.876 5.167 -0.578 1.00 93.44 238 ALA A N 1
ATOM 1822 C CA . ALA A 1 238 ? -4.318 4.675 0.723 1.00 93.44 238 ALA A CA 1
ATOM 1823 C C . ALA A 1 238 ? -5.530 5.438 1.291 1.00 93.44 238 ALA A C 1
ATOM 1825 O O . ALA A 1 238 ? -6.037 5.089 2.359 1.00 93.44 238 ALA A O 1
ATOM 1826 N N . GLY A 1 239 ? -5.994 6.495 0.614 1.00 91.94 239 GLY A N 1
ATOM 1827 C CA . GLY A 1 239 ? -7.129 7.305 1.047 1.00 91.94 239 GLY A CA 1
ATOM 1828 C C . GLY A 1 239 ? -6.846 8.153 2.288 1.00 91.94 239 GLY A C 1
ATOM 1829 O O . GLY A 1 239 ? -7.794 8.588 2.950 1.00 91.94 239 GLY A O 1
ATOM 1830 N N . VAL A 1 240 ? -5.575 8.413 2.617 1.00 93.12 240 VAL A N 1
ATOM 1831 C CA . VAL A 1 240 ? -5.185 9.190 3.806 1.00 93.12 240 VAL A CA 1
ATOM 1832 C C . VAL A 1 240 ? -5.762 10.612 3.758 1.00 93.12 240 VAL A C 1
ATOM 1834 O O . VAL A 1 240 ? -6.446 10.988 4.715 1.00 93.12 240 VAL A O 1
ATOM 1837 N N . PRO A 1 241 ? -5.618 11.394 2.664 1.00 92.06 241 PRO A N 1
ATOM 1838 C CA . PRO A 1 241 ? -6.183 12.744 2.603 1.00 92.06 241 PRO A CA 1
ATOM 1839 C C . PRO A 1 241 ? -7.708 12.761 2.755 1.00 92.06 241 PRO A 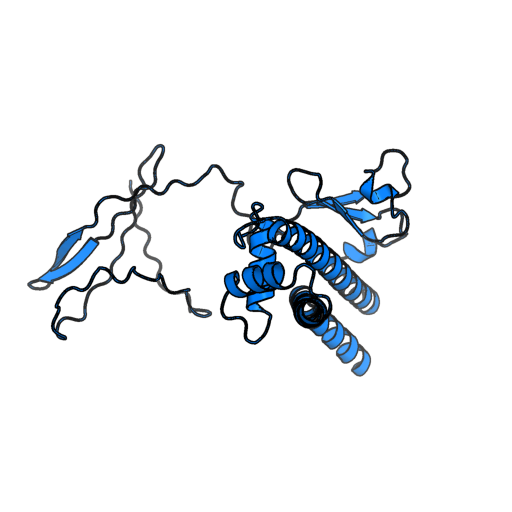C 1
ATOM 1841 O O . PRO A 1 241 ? -8.250 13.602 3.469 1.00 92.06 241 PRO A O 1
ATOM 1844 N N . ASN A 1 242 ? -8.405 11.796 2.142 1.00 89.81 242 ASN A N 1
ATOM 1845 C CA . ASN A 1 242 ? -9.863 11.676 2.230 1.00 89.81 242 ASN A CA 1
ATOM 1846 C C . ASN A 1 242 ? -10.316 11.340 3.654 1.00 89.81 242 ASN A C 1
ATOM 1848 O O . ASN A 1 242 ? -11.275 11.924 4.158 1.00 89.81 242 ASN A O 1
ATOM 1852 N N . THR A 1 243 ? -9.601 10.430 4.316 1.00 90.25 243 THR A N 1
ATOM 1853 C CA . THR A 1 243 ? -9.874 10.047 5.704 1.00 90.25 243 THR A CA 1
ATOM 1854 C C . THR A 1 243 ? -9.660 11.230 6.644 1.00 90.25 243 THR A C 1
ATOM 1856 O O . THR A 1 243 ? -10.517 11.514 7.479 1.00 90.25 243 THR A O 1
ATOM 1859 N N . LEU A 1 244 ? -8.567 11.980 6.472 1.00 91.19 244 LEU A N 1
ATOM 1860 C CA . LEU A 1 244 ? -8.303 13.194 7.244 1.00 91.19 244 LEU A CA 1
ATOM 1861 C C . LEU A 1 244 ? -9.372 14.266 7.004 1.00 91.19 244 LEU A C 1
ATOM 1863 O O . LEU A 1 244 ? -9.879 14.843 7.966 1.00 91.19 244 LEU A O 1
ATOM 1867 N N . ALA A 1 245 ? -9.767 14.506 5.752 1.00 90.12 245 ALA A N 1
ATOM 1868 C CA . ALA A 1 245 ? -10.812 15.472 5.419 1.00 90.12 245 ALA A CA 1
ATOM 1869 C C . ALA A 1 245 ? -12.155 15.093 6.062 1.00 90.12 245 ALA A C 1
ATOM 1871 O O . ALA A 1 245 ? -12.800 15.932 6.685 1.00 90.12 245 ALA A O 1
ATOM 1872 N N . MET A 1 246 ? -12.547 13.819 5.985 1.00 88.19 246 MET A N 1
ATOM 1873 C CA . MET A 1 246 ? -13.757 13.311 6.635 1.00 88.19 246 MET A CA 1
ATOM 1874 C C . MET A 1 246 ? -13.704 13.504 8.156 1.00 88.19 246 MET A C 1
ATOM 1876 O O . MET A 1 246 ? -14.634 14.061 8.733 1.00 88.19 246 MET A O 1
ATOM 1880 N N . VAL A 1 247 ? -12.617 13.086 8.812 1.00 86.38 247 VAL A N 1
ATOM 1881 C CA . VAL A 1 247 ? -12.489 13.182 10.275 1.00 86.38 247 VAL A CA 1
ATOM 1882 C C . VAL A 1 247 ? -12.479 14.639 10.743 1.00 86.38 247 VAL A C 1
ATOM 1884 O O . VAL A 1 247 ? -13.169 14.978 11.703 1.00 86.38 247 VAL A O 1
ATOM 1887 N N . THR A 1 248 ? -11.741 15.521 10.065 1.00 87.94 248 THR A N 1
ATOM 1888 C CA . THR A 1 248 ? -11.671 16.951 10.419 1.00 87.94 248 THR A CA 1
ATOM 1889 C C . THR A 1 248 ? -12.993 17.683 10.190 1.00 87.94 248 THR A C 1
ATOM 1891 O O . THR A 1 248 ? -13.414 18.472 11.036 1.00 87.94 248 THR A O 1
ATOM 1894 N N . GLU A 1 249 ? -13.692 17.389 9.096 1.00 85.81 249 GLU A N 1
ATOM 1895 C CA . GLU A 1 249 ? -15.000 17.971 8.802 1.00 85.81 249 GLU A CA 1
ATOM 1896 C C . GLU A 1 249 ? -16.072 17.515 9.799 1.00 85.81 249 GLU A C 1
ATOM 1898 O O . GLU A 1 249 ? -16.953 18.287 10.180 1.00 85.81 249 GLU A O 1
ATOM 1903 N N . GLU A 1 250 ? -15.988 16.275 10.272 1.00 77.50 250 GLU A N 1
ATOM 1904 C CA . GLU A 1 250 ? -16.860 15.785 11.333 1.00 77.50 250 GLU A CA 1
ATOM 1905 C C . GLU A 1 250 ? -16.541 16.407 12.701 1.00 77.50 250 GLU A C 1
ATOM 1907 O O . GLU A 1 250 ? -17.473 16.637 13.468 1.00 77.50 250 GLU A O 1
ATOM 1912 N N . ILE A 1 251 ? -15.272 16.707 13.014 1.00 80.94 251 ILE A N 1
ATOM 1913 C CA . ILE A 1 251 ? -14.896 17.466 14.225 1.00 80.94 251 ILE A CA 1
ATOM 1914 C C . ILE A 1 251 ? -15.473 18.880 14.161 1.00 80.94 251 ILE A C 1
ATOM 1916 O O . ILE A 1 251 ? -15.990 19.376 15.151 1.00 80.94 251 ILE A O 1
ATOM 1920 N N . ARG A 1 252 ? -15.445 19.521 12.988 1.00 80.94 252 ARG A N 1
ATOM 1921 C CA . ARG A 1 252 ? -16.011 20.865 12.795 1.00 80.94 252 ARG A CA 1
ATOM 1922 C C . ARG A 1 252 ? -17.530 20.924 13.028 1.00 80.94 252 ARG A C 1
ATOM 1924 O O . ARG A 1 252 ? -18.064 22.005 13.265 1.00 80.94 252 ARG A O 1
ATOM 1931 N N . ARG A 1 253 ? -18.238 19.799 12.880 1.00 76.88 253 ARG A N 1
ATOM 1932 C CA . ARG A 1 253 ? -19.708 19.709 12.976 1.00 76.88 253 ARG A CA 1
ATOM 1933 C C . ARG A 1 253 ? -20.225 19.252 14.345 1.00 76.88 253 ARG A C 1
ATOM 1935 O O . ARG A 1 253 ? -21.428 19.381 14.567 1.00 76.88 253 ARG A O 1
ATOM 1942 N N . GLY A 1 254 ? -19.370 18.669 15.186 1.00 63.31 254 GLY A N 1
ATOM 1943 C CA . GLY A 1 254 ? -19.701 18.225 16.547 1.00 63.31 254 GLY A CA 1
ATOM 1944 C C . GLY A 1 254 ? -19.414 19.304 17.575 1.00 63.31 254 GLY A C 1
ATOM 1945 O O . GLY A 1 254 ? -20.206 19.394 18.535 1.00 63.31 254 GLY A O 1
#

Sequence (254 aa):
MPGEFTSKHIKPWMPRPGITVPDDVQPLLRPADRNVDQIRFRCGPPFGSTLVTEVASVHGGAPRVVGRSIPWTIVVEPGSAPVKPGQPPISQSWIDFGAPDSPLVARQSPDAPAVLDLSAARPMLLLNSAIPGFQDLLSSETAKLERRRTRELLGSQIARYTLATLFRAAAVEIASEDDEPSPPSDPLFRQVCEAVADTIPHFASVDELYQRLHDSHGKRAESAELWTHIDVAIDVLAGVPNTLAMVTEEIRRG